Protein AF-0000000078827485 (afdb_homodimer)

Radius of gyration: 20.87 Å; Cα contacts (8 Å, |Δi|>4): 491; chains: 2; bounding box: 47×57×42 Å

pLDDT: mean 83.16, std 13.44, range [32.19, 98.19]

Secondary structure (DSSP, 8-state):
---TT-GGG--HHHHHHHHT--HHHHHHH-SSHHHHHHHHHHHHHHHHHHHHHHHHHHSSSHHHHHHHHHHHHHHHHHT-HHHHIIIIIHHHHH----HHHHHHHHHHHHHHHHHHHHHHHHHHHTT-BPTT--HHHHHHHHHHHHHHHHHHHHHHGGG-S--SS-HHHHHHHHHHHHHHHHB-/---TT-GGG--HHHHHHHHT--HHHHHHH-SSHHHHHHHHHHHHHHHHHHHHHHHHHHSSSHHHHHHHHHHHHHHHHHT-HHHHIIIIIHHHHH----HHHHHHHHHHHHHHHHHHHHHHHHHHHTT-BPTT--HHHHHHHHHHHHHHHHHHHHHHGGG-S--SS-HHHHHHHHHHHHHHHHB-

Sequence (368 aa):
MLVRGGVLGLTLEAVAAEADLSKPSLFYYFRSKEDLVGALAVEGLEREVKVLEAAVTAAASGVEALAALVRARVDLYAEDLDGFRVVYLWPQLTGRQSEAHQSRVLALSGQLNDVLEARLQADARAGRLAPGLQPRRLANLAWTVAHGVLSLGAGLEHSGVGTRFTLSQLRDEACAVLLRSSGRMLVRGGVLGLTLEAVAAEADLSKPSLFYYFRSKEDLVGALAVEGLEREVKVLEAAVTAAASGVEALAALVRARVDLYAEDLDGFRVVYLWPQLTGRQSEAHQSRVLALSGQLNDVLEARLQADARAGRLAPGLQPRRLANLAWTVAHGVLSLGAGLEHSGVGTRFTLSQLRDEACAVLLRSSGR

Solvent-accessible surface area (backbone atoms only — not comparable to full-atom values): 19122 Å² total; per-residue (Å²): 128,81,44,74,42,28,73,67,40,62,38,65,61,58,50,17,63,72,66,73,39,53,57,66,56,47,49,70,75,25,90,41,67,64,50,44,48,50,52,51,20,51,53,50,48,53,51,49,49,52,54,32,48,52,38,36,69,69,35,92,44,23,60,50,16,42,36,31,35,29,50,47,52,41,58,69,31,70,87,32,54,65,59,48,38,47,52,55,46,44,36,54,40,52,53,67,52,53,68,66,55,52,50,48,51,51,50,54,51,47,53,51,46,49,53,48,20,52,35,26,45,52,28,48,77,71,62,45,39,29,88,91,65,49,39,62,59,52,42,51,47,33,54,25,38,32,46,7,44,50,52,52,44,54,55,41,63,76,58,73,54,75,60,99,58,52,65,68,56,50,48,52,50,51,32,51,42,52,45,60,39,38,40,100,125,78,42,77,44,30,75,67,40,62,39,64,61,59,50,16,62,72,67,73,41,52,59,67,56,48,49,70,74,26,88,39,63,66,51,43,48,49,53,52,20,50,52,51,48,52,52,48,48,53,55,32,48,52,35,36,69,69,35,92,42,23,61,50,16,41,36,31,34,30,49,46,52,41,58,68,31,69,87,32,55,59,59,48,37,48,53,57,45,44,36,54,40,51,51,67,54,52,67,67,55,52,52,48,51,50,50,53,52,49,53,51,47,49,54,48,21,52,36,26,44,52,28,46,77,70,62,45,39,30,87,92,65,51,40,62,59,52,41,52,44,33,54,26,38,31,47,7,45,50,52,52,45,54,54,41,64,77,60,73,54,77,60,100,59,52,64,68,55,50,47,52,50,51,32,51,43,51,45,60,38,39,40,101

Organism: Myxococcus xanthus (strain DK1622) (NCBI:txid246197)

Structure (mmCIF, N/CA/C/O backbone):
data_AF-0000000078827485-model_v1
#
loop_
_entity.id
_entity.type
_entity.pdbx_description
1 polymer 'Transcriptional regulator, TetR family'
#
loop_
_atom_site.group_PDB
_atom_site.id
_atom_site.type_symbol
_atom_site.label_atom_id
_atom_site.label_alt_id
_atom_site.label_comp_id
_atom_site.label_asym_id
_atom_site.label_entity_id
_atom_site.label_seq_id
_atom_site.pdbx_PDB_ins_code
_atom_site.Cartn_x
_atom_site.Cartn_y
_atom_site.Cartn_z
_atom_site.occupancy
_atom_site.B_iso_or_equiv
_atom_site.auth_seq_id
_atom_site.auth_comp_id
_atom_site.auth_asym_id
_atom_site.auth_atom_id
_atom_site.pdbx_PDB_model_num
ATOM 1 N N . MET A 1 1 ? 11.852 7.438 17.812 1 32.19 1 MET A N 1
ATOM 2 C CA . MET A 1 1 ? 10.922 8.195 18.656 1 32.19 1 MET A CA 1
ATOM 3 C C . MET A 1 1 ? 9.711 8.648 17.844 1 32.19 1 MET A C 1
ATOM 5 O O . MET A 1 1 ? 9.859 9.352 16.844 1 32.19 1 MET A O 1
ATOM 9 N N . LEU A 1 2 ? 8.742 7.781 17.797 1 42.75 2 LEU A N 1
ATOM 10 C CA . LEU A 1 2 ? 7.453 8.102 17.203 1 42.75 2 LEU A CA 1
ATOM 11 C C . LEU A 1 2 ? 6.965 9.477 17.641 1 42.75 2 LEU A C 1
ATOM 13 O O . LEU A 1 2 ? 6.883 9.742 18.844 1 42.75 2 LEU A O 1
ATOM 17 N N . VAL A 1 3 ? 7.422 10.586 17.062 1 41.66 3 VAL A N 1
ATOM 18 C CA . VAL A 1 3 ? 6.988 11.898 17.547 1 41.66 3 VAL A CA 1
ATOM 19 C C . VAL A 1 3 ? 5.504 11.852 17.891 1 41.66 3 VAL A C 1
ATOM 21 O O . VAL A 1 3 ? 4.703 11.289 17.141 1 41.66 3 VAL A O 1
ATOM 24 N N . ARG A 1 4 ? 5.246 11.828 19.109 1 46.84 4 ARG A N 1
ATOM 25 C CA . ARG A 1 4 ? 3.918 12.234 19.562 1 46.84 4 ARG A CA 1
ATOM 26 C C . ARG A 1 4 ? 3.316 13.258 18.609 1 46.84 4 ARG A C 1
ATOM 28 O O . ARG A 1 4 ? 3.945 14.273 18.297 1 46.84 4 ARG A O 1
ATOM 35 N N . GLY A 1 5 ? 2.355 12.797 17.859 1 54.91 5 GLY A N 1
ATOM 36 C CA . GLY A 1 5 ? 1.682 13.695 16.922 1 54.91 5 GLY A CA 1
ATOM 37 C C . GLY A 1 5 ? 1.907 13.328 15.469 1 54.91 5 GLY A C 1
ATOM 38 O O . GLY A 1 5 ? 1.528 14.086 14.57 1 54.91 5 GLY A O 1
ATOM 39 N N . GLY A 1 6 ? 2.637 12.211 15.289 1 59.62 6 GLY A N 1
ATOM 40 C CA . GLY A 1 6 ? 2.861 11.836 13.898 1 59.62 6 GLY A CA 1
ATOM 41 C C . GLY A 1 6 ? 3.926 12.68 13.219 1 59.62 6 GLY A C 1
ATOM 42 O O . GLY A 1 6 ? 4.746 13.312 13.891 1 59.62 6 GLY A O 1
ATOM 43 N N . VAL A 1 7 ? 4.141 12.594 11.891 1 62.88 7 VAL A N 1
ATOM 44 C CA . VAL A 1 7 ? 5.082 13.375 11.094 1 62.88 7 VAL A CA 1
ATOM 45 C C . VAL A 1 7 ? 4.789 14.867 11.266 1 62.88 7 VAL A C 1
ATOM 47 O O . VAL A 1 7 ? 5.707 15.688 11.242 1 62.88 7 VAL A O 1
ATOM 50 N N . LEU A 1 8 ? 3.539 15.047 11.555 1 62.56 8 LEU A N 1
ATOM 51 C CA . LEU A 1 8 ? 3.139 16.438 11.703 1 62.56 8 LEU A CA 1
ATOM 52 C C . LEU A 1 8 ? 3.637 17.016 13.031 1 62.56 8 LEU A C 1
ATOM 54 O O . LEU A 1 8 ? 3.75 18.234 13.188 1 62.56 8 LEU A O 1
ATOM 58 N N . GLY A 1 9 ? 3.951 16.125 13.852 1 64.62 9 GLY A N 1
ATOM 59 C CA . GLY A 1 9 ? 4.477 16.578 15.125 1 64.62 9 GLY A CA 1
ATOM 60 C C . GLY A 1 9 ? 5.973 16.828 15.102 1 64.62 9 GLY A C 1
ATOM 61 O O . GLY A 1 9 ? 6.551 17.266 16.094 1 64.62 9 GLY A O 1
ATOM 62 N N . LEU A 1 10 ? 6.473 16.578 13.938 1 66.5 10 LEU A N 1
ATOM 63 C CA . LEU A 1 10 ? 7.91 16.797 13.812 1 66.5 10 LEU A CA 1
ATOM 64 C C . LEU A 1 10 ? 8.242 18.281 13.844 1 66.5 10 LEU A C 1
ATOM 66 O O . LEU A 1 10 ? 7.648 19.062 13.102 1 66.5 10 LEU A O 1
ATOM 70 N N . THR A 1 11 ? 8.859 18.703 14.914 1 65.25 11 THR A N 1
ATOM 71 C CA . THR A 1 11 ? 9.312 20.078 15.023 1 65.25 11 THR A CA 1
ATOM 72 C C . THR A 1 11 ? 10.828 20.172 14.891 1 65.25 11 THR A C 1
ATOM 74 O O . THR A 1 11 ? 11.539 19.172 15.102 1 65.25 11 THR A O 1
ATOM 77 N N . LEU A 1 12 ? 11.227 21.25 14.312 1 66.19 12 LEU A N 1
ATOM 78 C CA . LEU A 1 12 ? 12.664 21.516 14.234 1 66.19 12 LEU A CA 1
ATOM 79 C C . LEU A 1 12 ? 13.32 21.344 15.594 1 66.19 12 LEU A C 1
ATOM 81 O O . LEU A 1 12 ? 14.445 20.828 15.688 1 66.19 12 LEU A O 1
ATOM 85 N N . GLU A 1 13 ? 12.594 21.719 16.516 1 69.94 13 GLU A N 1
ATOM 86 C CA . GLU A 1 13 ? 13.133 21.609 17.875 1 69.94 13 GLU A CA 1
ATOM 87 C C . GLU A 1 13 ? 13.344 20.156 18.266 1 69.94 13 GLU A C 1
ATOM 89 O O . GLU A 1 13 ? 14.367 19.812 18.859 1 69.94 13 GLU A O 1
ATOM 94 N N . ALA A 1 14 ? 12.367 19.406 17.922 1 70.06 14 ALA A N 1
ATOM 95 C CA . ALA A 1 14 ? 12.461 17.984 18.266 1 70.06 14 ALA A CA 1
ATOM 96 C C . ALA A 1 14 ? 13.594 17.312 17.516 1 70.06 14 ALA A C 1
ATOM 98 O O . ALA A 1 14 ? 14.297 16.453 18.062 1 70.06 14 ALA A O 1
ATOM 99 N N . VAL A 1 15 ? 13.75 17.703 16.281 1 71.31 15 VAL A N 1
ATOM 100 C CA . VAL A 1 15 ? 14.812 17.141 15.445 1 71.31 15 VAL A CA 1
ATOM 101 C C . VAL A 1 15 ? 16.172 17.594 15.961 1 71.31 15 VAL A C 1
ATOM 103 O O . VAL A 1 15 ? 17.125 16.797 16.016 1 71.31 15 VAL A O 1
ATOM 106 N N . ALA A 1 16 ? 16.219 18.844 16.281 1 71.19 16 ALA A N 1
ATOM 107 C CA . ALA A 1 16 ? 17.469 19.375 16.828 1 71.19 16 ALA A CA 1
ATOM 108 C C . ALA A 1 16 ? 17.891 18.625 18.078 1 71.19 16 ALA A C 1
ATOM 110 O O . ALA A 1 16 ? 19.062 18.297 18.25 1 71.19 16 ALA A O 1
ATOM 111 N N . ALA A 1 17 ? 16.953 18.344 18.875 1 70.94 17 ALA A N 1
ATOM 112 C CA . ALA A 1 17 ? 17.234 17.656 20.125 1 70.94 17 ALA A CA 1
ATOM 113 C C . ALA A 1 17 ? 17.75 16.25 19.875 1 70.94 17 ALA A C 1
ATOM 115 O O . ALA A 1 17 ? 18.688 15.797 20.562 1 70.94 17 ALA A O 1
ATOM 116 N N . GLU A 1 18 ? 17.203 15.648 18.859 1 68.25 18 GLU A N 1
ATOM 117 C CA . GLU A 1 18 ? 17.578 14.273 18.562 1 68.25 18 GLU A CA 1
ATOM 118 C C . GLU A 1 18 ? 18.938 14.211 17.859 1 68.25 18 GLU A C 1
ATOM 120 O O . GLU A 1 18 ? 19.688 13.25 18.047 1 68.25 18 GLU A O 1
ATOM 125 N N . ALA A 1 19 ? 19.188 15.148 17.078 1 68.38 19 ALA A N 1
ATOM 126 C CA . ALA A 1 19 ? 20.422 15.156 16.297 1 68.38 19 ALA A CA 1
ATOM 127 C C . ALA A 1 19 ? 21.547 15.828 17.062 1 68.38 19 ALA A C 1
ATOM 129 O O . ALA A 1 19 ? 22.672 15.938 16.562 1 68.38 19 ALA A O 1
ATOM 130 N N . ASP A 1 20 ? 21.312 16.141 18.219 1 73.44 20 ASP A N 1
ATOM 131 C CA . ASP A 1 20 ? 22.281 16.844 19.047 1 73.44 20 ASP A CA 1
ATOM 132 C C . ASP A 1 20 ? 22.797 18.094 18.344 1 73.44 20 ASP A C 1
ATOM 134 O O . ASP A 1 20 ? 24 18.328 18.297 1 73.44 20 ASP A O 1
ATOM 138 N N . LEU A 1 21 ? 22.016 18.656 17.656 1 71.81 21 LEU A N 1
ATOM 139 C CA . LEU A 1 21 ? 22.297 19.938 17.047 1 71.81 21 LEU A CA 1
ATOM 140 C C . LEU A 1 21 ? 21.594 21.078 17.781 1 71.81 21 LEU A C 1
ATOM 142 O O . LEU A 1 21 ? 20.531 20.859 18.375 1 71.81 21 LEU A O 1
ATOM 146 N N . SER A 1 22 ? 22.297 22.188 17.781 1 70.69 22 SER A N 1
ATOM 147 C CA . SER A 1 22 ? 21.625 23.359 18.328 1 70.69 22 SER A CA 1
ATOM 148 C C . SER A 1 22 ? 20.516 23.844 17.406 1 70.69 22 SER A C 1
ATOM 150 O O . SER A 1 22 ? 20.547 23.609 16.203 1 70.69 22 SER A O 1
ATOM 152 N N . LYS A 1 23 ? 19.438 24.359 18.047 1 73.62 23 LYS A N 1
ATOM 153 C CA . LYS A 1 23 ? 18.328 24.922 17.281 1 73.62 23 LYS A CA 1
ATOM 154 C C . LYS A 1 23 ? 18.844 25.922 16.234 1 73.62 23 LYS A C 1
ATOM 156 O O . LYS A 1 23 ? 18.406 25.875 15.086 1 73.62 23 LYS A O 1
ATOM 161 N N . PRO A 1 24 ? 19.781 26.766 16.672 1 72.56 24 PRO A N 1
ATOM 162 C CA . PRO A 1 24 ? 20.312 27.703 15.68 1 72.56 24 PRO A CA 1
ATOM 163 C C . PRO A 1 24 ? 21.016 27.016 14.516 1 72.56 24 PRO A C 1
ATOM 165 O O . PRO A 1 24 ? 20.906 27.469 13.367 1 72.56 24 PRO A O 1
ATOM 168 N N . SER A 1 25 ? 21.656 26.031 14.773 1 74.31 25 SER A N 1
ATOM 169 C CA . SER A 1 25 ? 22.328 25.281 13.719 1 74.31 25 SER A CA 1
ATOM 170 C C . SER A 1 25 ? 21.328 24.688 12.734 1 74.31 25 SER A C 1
ATOM 172 O O . SER A 1 25 ? 21.562 24.703 11.523 1 74.31 25 SER A O 1
ATOM 174 N N . LEU A 1 26 ? 20.266 24.219 13.203 1 74.56 26 LEU A N 1
ATOM 175 C CA . LEU A 1 26 ? 19.234 23.625 12.352 1 74.56 26 LEU A CA 1
ATOM 176 C C . LEU A 1 26 ? 18.578 24.688 11.477 1 74.56 26 LEU A C 1
ATOM 178 O O . LEU A 1 26 ? 18.297 24.438 10.305 1 74.56 26 LEU A O 1
ATOM 182 N N . PHE A 1 27 ? 18.516 25.859 12.18 1 74.56 27 PHE A N 1
ATOM 183 C CA . PHE A 1 27 ? 17.891 26.938 11.445 1 74.56 27 PHE A CA 1
ATOM 184 C C . PHE A 1 27 ? 18.828 27.5 10.391 1 74.56 27 PHE A C 1
ATOM 186 O O . PHE A 1 27 ? 18.375 28.094 9.406 1 74.56 27 PHE A O 1
ATOM 193 N N . TYR A 1 28 ? 20.031 27.297 10.734 1 75.69 28 TYR A N 1
ATOM 194 C CA . TYR A 1 28 ? 21.016 27.719 9.75 1 75.69 28 TYR A CA 1
ATOM 195 C C . TYR A 1 28 ? 20.969 26.828 8.516 1 75.69 28 TYR A C 1
ATOM 197 O O . TYR A 1 28 ? 21.062 27.312 7.383 1 75.69 28 TYR A O 1
ATOM 205 N N . TYR A 1 29 ? 20.641 25.609 8.695 1 77.62 29 TYR A N 1
ATOM 206 C CA . TYR A 1 29 ? 20.688 24.625 7.613 1 77.62 29 TYR A CA 1
ATOM 207 C C . TYR A 1 29 ? 19.312 24.484 6.953 1 77.62 29 TYR A C 1
ATOM 209 O O . TYR A 1 29 ? 19.234 24.234 5.75 1 77.62 29 TYR A O 1
ATOM 217 N N . PHE A 1 30 ? 18.312 24.672 7.777 1 81.81 30 PHE A N 1
ATOM 218 C CA . PHE A 1 30 ? 16.969 24.469 7.246 1 81.81 30 PHE A CA 1
ATOM 219 C C . PHE A 1 30 ? 16.094 25.688 7.508 1 81.81 30 PHE A C 1
ATOM 221 O O . PHE A 1 30 ? 15.984 26.156 8.648 1 81.81 30 PHE A O 1
ATOM 228 N N . ARG A 1 31 ? 15.578 26.25 6.469 1 77.88 31 ARG A N 1
ATOM 229 C CA . ARG A 1 31 ? 14.805 27.484 6.523 1 77.88 31 ARG A CA 1
ATOM 230 C C . ARG A 1 31 ? 13.406 27.219 7.07 1 77.88 31 ARG A C 1
ATOM 232 O O . ARG A 1 31 ? 12.758 28.141 7.59 1 77.88 31 ARG A O 1
ATOM 239 N N . SER A 1 32 ? 13 25.969 6.91 1 77.75 32 SER A N 1
ATOM 240 C CA . SER A 1 32 ? 11.648 25.625 7.328 1 77.75 32 SER A CA 1
ATOM 241 C C . SER A 1 32 ? 11.539 24.141 7.66 1 77.75 32 SER A C 1
ATOM 243 O O . SER A 1 32 ? 12.438 23.359 7.336 1 77.75 32 SER A O 1
ATOM 245 N N . LYS A 1 33 ? 10.523 23.828 8.352 1 77.19 33 LYS A N 1
ATOM 246 C CA . LYS A 1 33 ? 10.211 22.422 8.625 1 77.19 33 LYS A CA 1
ATOM 247 C C . LYS A 1 33 ? 10.078 21.641 7.324 1 77.19 33 LYS A C 1
ATOM 249 O O . LYS A 1 33 ? 10.508 20.484 7.254 1 77.19 33 LYS A O 1
ATOM 254 N N . GLU A 1 34 ? 9.578 22.234 6.383 1 76.44 34 GLU A N 1
ATOM 255 C CA . GLU A 1 34 ? 9.398 21.594 5.082 1 76.44 34 GLU A CA 1
ATOM 256 C C . GLU A 1 34 ? 10.75 21.281 4.438 1 76.44 34 GLU A C 1
ATOM 258 O O . GLU A 1 34 ? 10.914 20.219 3.838 1 76.44 34 GLU A O 1
ATOM 263 N N . ASP A 1 35 ? 11.609 22.172 4.621 1 78.69 35 ASP A N 1
ATOM 264 C CA . ASP A 1 35 ? 12.953 21.953 4.086 1 78.69 35 ASP A CA 1
ATOM 265 C C . ASP A 1 35 ? 13.648 20.797 4.789 1 78.69 35 ASP A C 1
ATOM 267 O O . ASP A 1 35 ? 14.305 19.969 4.145 1 78.69 35 ASP A O 1
ATOM 271 N N . LEU A 1 36 ? 13.516 20.797 6.039 1 80.94 36 LEU A N 1
ATOM 272 C CA . LEU A 1 36 ? 14.125 19.719 6.832 1 80.94 36 LEU A CA 1
ATOM 273 C C . LEU A 1 36 ? 13.516 18.375 6.469 1 80.94 36 LEU A C 1
ATOM 275 O O . LEU A 1 36 ? 14.25 17.406 6.215 1 80.94 36 LEU A O 1
ATOM 279 N N . VAL A 1 37 ? 12.258 18.281 6.406 1 80.44 37 VAL A N 1
ATOM 280 C CA . VAL A 1 37 ? 11.555 17.031 6.105 1 80.44 37 VAL A CA 1
ATOM 281 C C . VAL A 1 37 ? 11.906 16.578 4.691 1 80.44 37 VAL A C 1
ATOM 283 O O . VAL A 1 37 ? 12.125 15.391 4.449 1 80.44 37 VAL A O 1
ATOM 286 N N . GLY A 1 38 ? 11.914 17.516 3.828 1 81 38 GLY A N 1
ATOM 287 C CA . GLY A 1 38 ? 12.312 17.203 2.467 1 81 38 GLY A CA 1
ATOM 288 C C . GLY A 1 38 ? 13.703 16.594 2.377 1 81 38 GLY A C 1
ATOM 289 O O . GLY A 1 38 ? 13.922 15.633 1.643 1 81 38 GLY A O 1
ATOM 290 N N . ALA A 1 39 ? 14.594 17.188 3.105 1 82.38 39 ALA A N 1
ATOM 291 C CA . ALA A 1 39 ? 15.969 16.703 3.113 1 82.38 39 ALA A CA 1
ATOM 292 C C . ALA A 1 39 ? 16.031 15.289 3.697 1 82.38 39 ALA A C 1
ATOM 294 O O . ALA A 1 39 ? 16.766 14.43 3.188 1 82.38 39 ALA A O 1
ATOM 295 N N . LEU A 1 40 ? 15.328 15.047 4.727 1 84.56 40 LEU A N 1
ATOM 296 C CA . LEU A 1 40 ? 15.266 13.727 5.344 1 84.56 40 LEU A CA 1
ATOM 297 C C . LEU A 1 40 ? 14.656 12.711 4.391 1 84.56 40 LEU A C 1
ATOM 299 O O . LEU A 1 40 ? 15.102 11.562 4.336 1 84.56 40 LEU A O 1
ATOM 303 N N . ALA A 1 41 ? 13.68 13.141 3.672 1 85.62 41 ALA A N 1
ATOM 304 C CA . ALA A 1 41 ? 13.016 12.266 2.707 1 85.62 41 ALA A CA 1
ATOM 305 C C . ALA A 1 41 ? 13.977 11.852 1.596 1 85.62 41 ALA A C 1
ATOM 307 O O . ALA A 1 41 ? 14.016 10.68 1.204 1 85.62 41 ALA A O 1
ATOM 308 N N . VAL A 1 42 ? 14.734 12.758 1.117 1 85.12 42 VAL A N 1
ATOM 309 C CA . VAL A 1 42 ? 15.68 12.477 0.042 1 85.12 42 VAL A CA 1
ATOM 310 C C . VAL A 1 42 ? 16.75 11.508 0.539 1 85.12 42 VAL A C 1
ATOM 312 O O . VAL A 1 42 ? 17.109 10.547 -0.151 1 85.12 42 VAL A O 1
ATOM 315 N N . GLU A 1 43 ? 17.219 11.789 1.701 1 88.38 43 GLU A N 1
ATOM 316 C CA . GLU A 1 43 ? 18.219 10.898 2.289 1 88.38 43 GLU A CA 1
ATOM 317 C C . GLU A 1 43 ? 17.656 9.492 2.477 1 88.38 43 GLU A C 1
ATOM 319 O O . GLU A 1 43 ? 18.344 8.5 2.203 1 88.38 43 GLU A O 1
ATOM 324 N N . GLY A 1 44 ? 16.484 9.414 2.984 1 90.75 44 GLY A N 1
ATOM 325 C CA . GLY A 1 44 ? 15.82 8.125 3.156 1 90.75 44 GLY A CA 1
ATOM 326 C C . GLY A 1 44 ? 15.625 7.379 1.853 1 90.75 44 GLY A C 1
ATOM 327 O O . GLY A 1 44 ? 15.828 6.164 1.792 1 90.75 44 GLY A O 1
ATOM 328 N N . LEU A 1 45 ? 15.258 8.078 0.849 1 89.5 45 LEU A N 1
ATOM 329 C CA . LEU A 1 45 ? 15.055 7.477 -0.465 1 89.5 45 LEU A CA 1
ATOM 330 C C . LEU A 1 45 ? 16.375 6.945 -1.027 1 89.5 45 LEU A C 1
ATOM 332 O O . LEU A 1 45 ? 16.406 5.855 -1.603 1 89.5 45 LEU A O 1
ATOM 336 N N . GLU A 1 46 ? 17.391 7.727 -0.889 1 92.62 46 GLU A N 1
ATOM 337 C CA . GLU A 1 46 ? 18.688 7.301 -1.375 1 92.62 46 GLU A CA 1
ATOM 338 C C . GLU A 1 46 ? 19.156 6.039 -0.658 1 92.62 46 GLU A C 1
ATOM 340 O O . GLU A 1 46 ? 19.719 5.133 -1.283 1 92.62 46 GLU A O 1
ATOM 345 N N . ARG A 1 47 ? 18.969 6.016 0.616 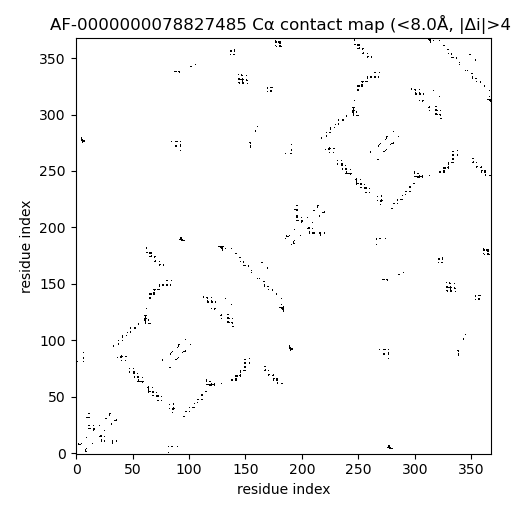1 94.06 47 ARG A N 1
ATOM 346 C CA . ARG A 1 47 ? 19.281 4.812 1.384 1 94.06 47 ARG A CA 1
ATOM 347 C C . ARG A 1 47 ? 18.453 3.627 0.904 1 94.06 47 ARG A C 1
ATOM 349 O O . ARG A 1 47 ? 18.984 2.523 0.738 1 94.06 47 ARG A O 1
ATOM 356 N N . GLU A 1 48 ? 17.156 3.84 0.688 1 95.62 48 GLU A N 1
ATOM 357 C CA . GLU A 1 48 ? 16.281 2.781 0.199 1 95.62 48 GLU A CA 1
ATOM 358 C C . GLU A 1 48 ? 16.766 2.229 -1.135 1 95.62 48 GLU A C 1
ATOM 360 O O . GLU A 1 48 ? 16.875 1.012 -1.308 1 95.62 48 GLU A O 1
ATOM 365 N N . VAL A 1 49 ? 17.109 3.111 -2.047 1 94.62 49 VAL A N 1
ATOM 366 C CA . VAL A 1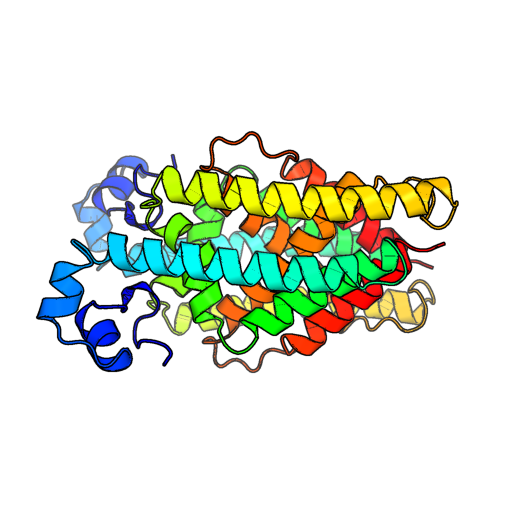 49 ? 17.531 2.695 -3.381 1 94.62 49 VAL A CA 1
ATOM 367 C C . VAL A 1 49 ? 18.812 1.873 -3.291 1 94.62 49 VAL A C 1
ATOM 369 O O . VAL A 1 49 ? 18.938 0.837 -3.947 1 94.62 49 VAL A O 1
ATOM 372 N N . LYS A 1 50 ? 19.703 2.326 -2.451 1 95.88 50 LYS A N 1
ATOM 373 C CA . LYS A 1 50 ? 20.969 1.613 -2.291 1 95.88 50 LYS A CA 1
ATOM 374 C C . LYS A 1 50 ? 20.734 0.209 -1.738 1 95.88 50 LYS A C 1
ATOM 376 O O . LYS A 1 50 ? 21.297 -0.764 -2.256 1 95.88 50 LYS A O 1
ATOM 381 N N . VAL A 1 51 ? 19.953 0.084 -0.745 1 97.19 51 VAL A N 1
ATOM 382 C CA . VAL A 1 51 ? 19.656 -1.192 -0.1 1 97.19 51 VAL A CA 1
ATOM 383 C C . VAL A 1 51 ? 18.953 -2.119 -1.087 1 97.19 51 VAL A C 1
ATOM 385 O O . VAL A 1 51 ? 19.297 -3.299 -1.196 1 97.19 51 VAL A O 1
ATOM 388 N N . LEU A 1 52 ? 18 -1.583 -1.826 1 97.56 52 LEU A N 1
ATOM 389 C CA . LEU A 1 52 ? 17.203 -2.395 -2.746 1 97.56 52 LEU A CA 1
ATOM 390 C C . LEU A 1 52 ? 18.047 -2.811 -3.955 1 97.56 52 LEU A C 1
ATOM 392 O O . LEU A 1 52 ? 17.906 -3.936 -4.445 1 97.56 52 LEU A O 1
ATOM 396 N N . GLU A 1 53 ? 18.859 -1.896 -4.43 1 96.56 53 GLU A N 1
ATOM 397 C CA . GLU A 1 53 ? 19.734 -2.244 -5.547 1 96.56 53 GLU A CA 1
ATOM 398 C C . GLU A 1 53 ? 20.656 -3.406 -5.188 1 96.56 53 GLU A C 1
ATOM 400 O O . GLU A 1 53 ? 20.828 -4.332 -5.98 1 96.56 53 GLU A O 1
ATOM 405 N N . ALA A 1 54 ? 21.203 -3.344 -4.043 1 97.62 54 ALA A N 1
ATOM 406 C CA . ALA A 1 54 ? 22.078 -4.418 -3.58 1 97.62 54 ALA A CA 1
ATOM 407 C C . ALA A 1 54 ? 21.328 -5.742 -3.496 1 97.62 54 ALA A C 1
ATOM 409 O O . ALA A 1 54 ? 21.828 -6.777 -3.934 1 97.62 54 ALA A O 1
ATOM 410 N N . ALA A 1 55 ? 20.125 -5.746 -2.998 1 98.06 55 ALA A N 1
ATOM 411 C CA . ALA A 1 55 ? 19.328 -6.953 -2.834 1 98.06 55 ALA A CA 1
ATOM 412 C C . ALA A 1 55 ? 18.938 -7.547 -4.188 1 98.06 55 ALA A C 1
ATOM 414 O O . ALA A 1 55 ? 19.047 -8.758 -4.391 1 98.06 55 ALA A O 1
ATOM 415 N N . VAL A 1 56 ? 18.5 -6.672 -5.094 1 97.44 56 VAL A N 1
ATOM 416 C CA . VAL A 1 56 ? 18.062 -7.098 -6.418 1 97.44 56 VAL A CA 1
ATOM 417 C C . VAL A 1 56 ? 19.234 -7.672 -7.199 1 97.44 56 VAL A C 1
ATOM 419 O O . VAL A 1 56 ? 19.109 -8.719 -7.844 1 97.44 56 VAL A O 1
ATOM 422 N N . THR A 1 57 ? 20.406 -7.023 -7.082 1 96.25 57 THR A N 1
ATOM 423 C CA . THR A 1 57 ? 21.594 -7.43 -7.832 1 96.25 57 THR A CA 1
ATOM 424 C C . THR A 1 57 ? 22.156 -8.742 -7.285 1 96.25 57 THR A C 1
ATOM 426 O O . THR A 1 57 ? 22.672 -9.562 -8.047 1 96.25 57 THR A O 1
ATOM 429 N N . ALA A 1 58 ? 22 -9.008 -6.039 1 97.56 58 ALA A N 1
ATOM 430 C CA . ALA A 1 58 ? 22.578 -10.18 -5.387 1 97.56 58 ALA A CA 1
ATOM 431 C C . ALA A 1 58 ? 21.719 -11.414 -5.602 1 97.56 58 ALA A C 1
ATOM 433 O O . ALA A 1 58 ? 22.156 -12.539 -5.359 1 97.56 58 ALA A O 1
ATOM 434 N N . ALA A 1 59 ? 20.484 -11.25 -6.031 1 97.44 59 ALA A N 1
ATOM 435 C CA . ALA A 1 59 ? 19.547 -12.367 -6.191 1 97.44 59 ALA A CA 1
ATOM 436 C C . ALA A 1 59 ? 19.984 -13.297 -7.312 1 97.44 59 ALA A C 1
ATOM 438 O O . ALA A 1 59 ? 20.625 -12.859 -8.273 1 97.44 59 ALA A O 1
ATOM 439 N N .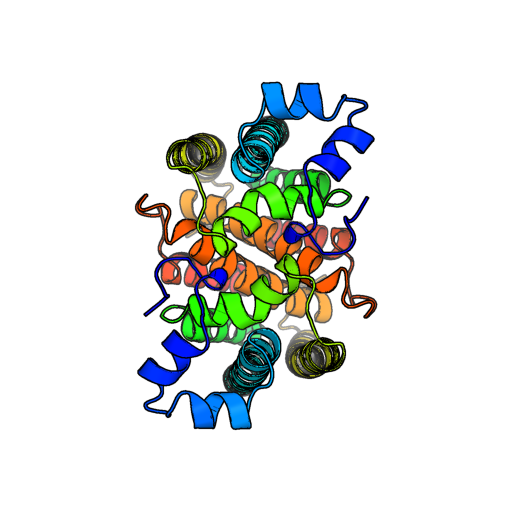 ALA A 1 60 ? 19.609 -14.555 -7.219 1 96.38 60 ALA A N 1
ATOM 440 C CA . ALA A 1 60 ? 20.078 -15.594 -8.141 1 96.38 60 ALA A CA 1
ATOM 441 C C . ALA A 1 60 ? 19.359 -15.492 -9.484 1 96.38 60 ALA A C 1
ATOM 443 O O . ALA A 1 60 ? 19.875 -15.953 -10.5 1 96.38 60 ALA A O 1
ATOM 444 N N . SER A 1 61 ? 18.188 -15.008 -9.609 1 96.62 61 SER A N 1
ATOM 445 C CA . SER A 1 61 ? 17.375 -14.883 -10.812 1 96.62 61 SER A CA 1
ATOM 446 C C . SER A 1 61 ? 16.438 -13.68 -10.727 1 96.62 61 SER A C 1
ATOM 448 O O . SER A 1 61 ? 16.344 -13.031 -9.68 1 96.62 61 SER A O 1
ATOM 450 N N . GLY A 1 62 ? 15.781 -13.344 -11.805 1 96.75 62 GLY A N 1
ATOM 451 C CA . GLY A 1 62 ? 14.789 -12.289 -11.812 1 96.75 62 GLY A CA 1
ATOM 452 C C . GLY A 1 62 ? 13.625 -12.547 -10.875 1 96.75 62 GLY A C 1
ATOM 453 O O . GLY A 1 62 ? 13.203 -11.648 -10.141 1 96.75 62 GLY A O 1
ATOM 454 N N . VAL A 1 63 ? 13.234 -13.781 -10.906 1 95.62 63 VAL A N 1
ATOM 455 C CA . VAL A 1 63 ? 12.117 -14.172 -10.047 1 95.62 63 VAL A CA 1
ATOM 456 C C . VAL A 1 63 ? 12.516 -14.039 -8.578 1 95.62 63 VAL A C 1
ATOM 458 O O . VAL A 1 63 ? 11.758 -13.508 -7.77 1 95.62 63 VAL A O 1
ATOM 461 N N . GLU A 1 64 ? 13.703 -14.453 -8.234 1 96.88 64 GLU A N 1
ATOM 462 C CA . GLU A 1 64 ? 14.188 -14.305 -6.863 1 96.88 64 GLU A CA 1
ATOM 463 C C . GLU A 1 64 ? 14.398 -12.836 -6.5 1 96.88 64 GLU A C 1
ATOM 465 O O . GLU A 1 64 ? 14.266 -12.453 -5.336 1 96.88 64 GLU A O 1
ATOM 470 N N . ALA A 1 65 ? 14.719 -12.023 -7.508 1 97.75 65 ALA A N 1
ATOM 471 C CA . ALA A 1 65 ? 14.922 -10.594 -7.289 1 97.75 65 ALA A CA 1
ATOM 472 C C . ALA A 1 65 ? 13.609 -9.914 -6.891 1 97.75 65 ALA A C 1
ATOM 474 O O . ALA A 1 65 ? 13.617 -8.93 -6.141 1 97.75 65 ALA A O 1
ATOM 475 N N . LEU A 1 66 ? 12.461 -10.422 -7.379 1 96.31 66 LEU A N 1
ATOM 476 C CA . LEU A 1 66 ? 11.164 -9.898 -6.965 1 96.31 66 LEU A CA 1
ATOM 477 C C . LEU A 1 66 ? 10.992 -10 -5.449 1 96.31 66 LEU A C 1
ATOM 479 O O . LEU A 1 66 ? 10.68 -9 -4.789 1 96.31 66 LEU A O 1
ATOM 483 N N . ALA A 1 67 ? 11.234 -11.195 -5.008 1 96.69 67 ALA A N 1
ATOM 484 C CA . ALA A 1 67 ? 11.086 -11.453 -3.576 1 96.69 67 ALA A CA 1
ATOM 485 C C . ALA A 1 67 ? 12.133 -10.688 -2.771 1 96.69 67 ALA A C 1
ATOM 487 O O . ALA A 1 67 ? 11.836 -10.18 -1.688 1 96.69 67 ALA A O 1
ATOM 488 N N . ALA A 1 68 ? 13.344 -10.594 -3.287 1 98 68 ALA A N 1
ATOM 489 C CA . ALA A 1 68 ? 14.422 -9.875 -2.607 1 98 68 ALA A CA 1
ATOM 490 C C . ALA A 1 68 ? 14.07 -8.398 -2.426 1 98 68 ALA A C 1
ATOM 492 O O . ALA A 1 68 ? 14.352 -7.816 -1.38 1 98 68 ALA A O 1
ATOM 493 N N . LEU A 1 69 ? 13.5 -7.812 -3.441 1 98.06 69 LEU A N 1
ATOM 494 C CA . LEU A 1 69 ? 13.078 -6.418 -3.361 1 98.06 69 LEU A CA 1
ATOM 495 C C . LEU A 1 69 ? 12.047 -6.227 -2.252 1 98.06 69 LEU A C 1
ATOM 497 O O . LEU A 1 69 ? 12.18 -5.316 -1.428 1 98.06 69 LEU A O 1
ATOM 501 N N . VAL A 1 70 ? 11.016 -7.074 -2.229 1 97.88 70 VAL A N 1
ATOM 502 C CA . VAL A 1 70 ? 9.953 -6.973 -1.234 1 97.88 70 VAL A CA 1
ATOM 503 C C . VAL A 1 70 ? 10.539 -7.141 0.166 1 97.88 70 VAL A C 1
ATOM 505 O O . VAL A 1 70 ? 10.281 -6.32 1.053 1 97.88 70 VAL A O 1
ATOM 508 N N . ARG A 1 71 ? 11.383 -8.156 0.35 1 98.19 71 ARG A N 1
ATOM 509 C CA . ARG A 1 71 ? 11.977 -8.438 1.651 1 98.19 71 ARG A CA 1
ATOM 510 C C . ARG A 1 71 ? 12.844 -7.266 2.119 1 98.19 71 ARG A C 1
ATOM 512 O O . ARG A 1 71 ? 12.688 -6.785 3.242 1 98.19 71 ARG A O 1
ATOM 519 N N . ALA A 1 72 ? 13.695 -6.828 1.273 1 98.12 72 ALA A N 1
ATOM 520 C CA . ALA A 1 72 ? 14.641 -5.773 1.637 1 98.12 72 ALA A CA 1
ATOM 521 C C . ALA A 1 72 ? 13.906 -4.477 1.976 1 98.12 72 ALA A C 1
ATOM 523 O O . ALA A 1 72 ? 14.273 -3.779 2.924 1 98.12 72 ALA A O 1
ATOM 524 N N . ARG A 1 73 ? 12.914 -4.129 1.168 1 97.62 73 ARG A N 1
ATOM 525 C CA . ARG A 1 73 ? 12.195 -2.881 1.392 1 97.62 73 ARG A CA 1
ATOM 526 C C . ARG A 1 73 ? 11.406 -2.928 2.695 1 97.62 73 ARG A C 1
ATOM 528 O O . ARG A 1 73 ? 11.43 -1.977 3.48 1 97.62 73 ARG A O 1
ATOM 535 N N . VAL A 1 74 ? 10.695 -4.027 2.916 1 97.31 74 VAL A N 1
ATOM 536 C CA . VAL A 1 74 ? 9.914 -4.16 4.141 1 97.31 74 VAL A CA 1
ATOM 537 C C . VAL A 1 74 ? 10.844 -4.176 5.352 1 97.31 74 VAL A C 1
ATOM 539 O O . VAL A 1 74 ? 10.594 -3.496 6.348 1 97.31 74 VAL A O 1
ATOM 542 N N . ASP A 1 75 ? 11.977 -4.871 5.238 1 97.06 75 ASP A N 1
ATOM 543 C CA . ASP A 1 75 ? 12.922 -4.961 6.344 1 97.06 75 ASP A CA 1
ATOM 544 C C . ASP A 1 75 ? 13.562 -3.605 6.629 1 97.06 75 ASP A C 1
ATOM 546 O O . ASP A 1 75 ? 13.859 -3.277 7.781 1 97.06 75 ASP A O 1
ATOM 550 N N . LEU A 1 76 ? 13.82 -2.855 5.637 1 96.38 76 LEU A N 1
ATOM 551 C CA . LEU A 1 76 ? 14.43 -1.535 5.777 1 96.38 76 LEU A CA 1
ATOM 552 C C . LEU A 1 76 ? 13.578 -0.64 6.672 1 96.38 76 LEU A C 1
ATOM 554 O O . LEU A 1 76 ? 14.109 0.112 7.492 1 96.38 76 LEU A O 1
ATOM 558 N N . TYR A 1 77 ? 12.203 -0.738 6.492 1 94.44 77 TYR A N 1
ATOM 559 C CA . TYR A 1 77 ? 11.312 0.207 7.16 1 94.44 77 TYR A CA 1
ATOM 560 C C . TYR A 1 77 ? 10.633 -0.44 8.359 1 94.44 77 TYR A C 1
ATOM 562 O O . TYR A 1 77 ? 9.938 0.233 9.125 1 94.44 77 TYR A O 1
ATOM 570 N N . ALA A 1 78 ? 10.773 -1.776 8.586 1 89.5 78 ALA A N 1
ATOM 571 C CA . ALA A 1 78 ? 10.047 -2.52 9.609 1 89.5 78 ALA A CA 1
ATOM 572 C C . ALA A 1 78 ? 10.242 -1.884 10.984 1 89.5 78 ALA A C 1
ATOM 574 O O . ALA A 1 78 ? 9.312 -1.855 11.797 1 89.5 78 ALA A O 1
ATOM 575 N N . GLU A 1 79 ? 11.406 -1.331 11.219 1 85.5 79 GLU A N 1
ATOM 576 C CA . GLU A 1 79 ? 11.656 -0.711 12.516 1 85.5 79 GLU A CA 1
ATOM 577 C C . GLU A 1 79 ? 11.688 0.81 12.406 1 85.5 79 GLU A C 1
ATOM 579 O O . GLU A 1 79 ? 12.148 1.495 13.32 1 85.5 79 GLU A O 1
ATOM 584 N N . ASP A 1 80 ? 11.32 1.333 11.328 1 87.88 80 ASP A N 1
ATOM 585 C CA . ASP A 1 80 ? 11.336 2.773 11.094 1 87.88 80 ASP A CA 1
ATOM 586 C C . ASP A 1 80 ? 10.188 3.197 10.18 1 87.88 80 ASP A C 1
ATOM 588 O O . ASP A 1 80 ? 10.414 3.814 9.141 1 87.88 80 ASP A O 1
ATOM 592 N N . LEU A 1 81 ? 8.984 2.949 10.68 1 87.56 81 LEU A N 1
ATOM 593 C CA . LEU A 1 81 ? 7.82 3.307 9.875 1 87.56 81 LEU A CA 1
ATOM 594 C C . LEU A 1 81 ? 7.688 4.82 9.758 1 87.56 81 LEU A C 1
ATOM 596 O O . LEU A 1 81 ? 7.039 5.32 8.828 1 87.56 81 LEU A O 1
ATOM 600 N N . ASP A 1 82 ? 8.359 5.598 10.648 1 83.19 82 ASP A N 1
ATOM 601 C CA . ASP A 1 82 ? 8.391 7.051 10.531 1 83.19 82 ASP A CA 1
ATOM 602 C C . ASP A 1 82 ? 9.172 7.484 9.289 1 83.19 82 ASP A C 1
ATOM 604 O O . ASP A 1 82 ? 8.805 8.445 8.617 1 83.19 82 ASP A O 1
ATOM 608 N N . GLY A 1 83 ? 10.281 6.746 9.086 1 86.56 83 GLY A N 1
ATOM 609 C CA . GLY A 1 83 ? 11.008 7 7.855 1 86.56 83 GLY A CA 1
ATOM 610 C C . GLY A 1 83 ? 10.172 6.781 6.609 1 86.56 83 GLY A C 1
ATOM 611 O O . GLY A 1 83 ? 10.219 7.586 5.676 1 86.56 83 GLY A O 1
ATOM 612 N N . PHE A 1 84 ? 9.352 5.738 6.617 1 89.19 84 PHE A N 1
ATOM 613 C CA . PHE A 1 84 ? 8.453 5.457 5.504 1 89.19 84 PHE A CA 1
ATOM 614 C C . PHE A 1 84 ? 7.434 6.578 5.336 1 89.19 84 PHE A C 1
ATOM 616 O O . PHE A 1 84 ? 7.188 7.035 4.219 1 89.19 84 PHE A O 1
ATOM 623 N N . ARG A 1 85 ? 6.902 7.039 6.418 1 85.56 85 ARG A N 1
ATOM 624 C CA . ARG A 1 85 ? 5.91 8.109 6.383 1 85.56 85 ARG A CA 1
ATOM 625 C C . ARG A 1 85 ? 6.516 9.398 5.824 1 85.56 85 ARG A C 1
ATOM 627 O O . ARG A 1 85 ? 5.879 10.094 5.031 1 85.56 85 ARG A O 1
ATOM 634 N N . VAL A 1 86 ? 7.715 9.695 6.215 1 82.31 86 VAL A N 1
ATOM 635 C CA . VAL A 1 86 ? 8.391 10.914 5.785 1 82.31 86 VAL A CA 1
ATOM 636 C C . VAL A 1 86 ? 8.664 10.852 4.281 1 82.31 86 VAL A C 1
ATOM 638 O O . VAL A 1 86 ? 8.438 11.828 3.561 1 82.31 86 VAL A O 1
ATOM 641 N N . VAL A 1 87 ? 9.086 9.703 3.85 1 84.81 87 VAL A N 1
ATOM 642 C CA . VAL A 1 87 ? 9.508 9.57 2.461 1 84.81 87 VAL A CA 1
ATOM 643 C C . VAL A 1 87 ? 8.289 9.523 1.548 1 84.81 87 VAL A C 1
ATOM 645 O O . VAL A 1 87 ? 8.266 10.156 0.493 1 84.81 87 VAL A O 1
ATOM 648 N N . TYR A 1 88 ? 7.223 8.867 1.981 1 84.81 88 TYR A N 1
ATOM 649 C CA . TYR A 1 88 ? 6.203 8.531 0.995 1 84.81 88 TYR A CA 1
ATOM 650 C C . TYR A 1 88 ? 4.863 9.148 1.361 1 84.81 88 TYR A C 1
ATOM 652 O O . TYR A 1 88 ? 4.062 9.477 0.482 1 84.81 88 TYR A O 1
ATOM 660 N N . LEU A 1 89 ? 4.562 9.344 2.607 1 77.44 89 LEU A N 1
ATOM 661 C CA . LEU A 1 89 ? 3.221 9.781 2.977 1 77.44 89 LEU A CA 1
ATOM 662 C C . LEU A 1 89 ? 3.176 11.289 3.164 1 77.44 89 LEU A C 1
ATOM 664 O O . LEU A 1 89 ? 2.18 11.938 2.824 1 77.44 89 LEU A O 1
ATOM 668 N N . TRP A 1 90 ? 4.258 11.914 3.674 1 74.69 90 TRP A N 1
ATOM 669 C CA . TRP A 1 90 ? 4.309 13.336 3.977 1 74.69 90 TRP A CA 1
ATOM 670 C C . TRP A 1 90 ? 4.059 14.172 2.721 1 74.69 90 TRP A C 1
ATOM 672 O O . TRP A 1 90 ? 3.238 15.086 2.73 1 74.69 90 TRP A O 1
ATOM 682 N N . PRO A 1 91 ? 4.688 13.828 1.647 1 72.19 91 PRO A N 1
ATOM 683 C CA . PRO A 1 91 ? 4.441 14.641 0.451 1 72.19 91 PRO A CA 1
ATOM 684 C C . PRO A 1 91 ? 2.998 14.547 -0.035 1 72.19 91 PRO A C 1
ATOM 686 O O . PRO A 1 91 ? 2.465 15.523 -0.581 1 72.19 91 PRO A O 1
ATOM 689 N N . GLN A 1 92 ? 2.395 13.461 0.187 1 68.81 92 GLN A N 1
ATOM 690 C CA . GLN A 1 92 ? 1.028 13.242 -0.276 1 68.81 92 GLN A CA 1
ATOM 691 C C . GLN A 1 92 ? 0.035 14.062 0.539 1 68.81 92 GLN A C 1
ATOM 693 O O . GLN A 1 92 ? -0.991 14.508 0.016 1 68.81 92 GLN A O 1
ATOM 698 N N . LEU A 1 93 ? 0.412 14.25 1.705 1 63.81 93 LEU A N 1
ATOM 699 C CA . LEU A 1 93 ? -0.544 14.898 2.598 1 63.81 93 LEU A CA 1
ATOM 700 C C . LEU A 1 93 ? -0.373 16.406 2.574 1 63.81 93 LEU A C 1
ATOM 702 O O . LEU A 1 93 ? -1.346 17.156 2.732 1 63.81 93 LEU A O 1
ATOM 706 N N . THR A 1 94 ? 0.854 16.781 2.414 1 65.25 94 THR A N 1
ATOM 707 C CA . THR A 1 94 ? 1.104 18.219 2.562 1 65.25 94 THR A CA 1
ATOM 708 C C . THR A 1 94 ? 1.085 18.906 1.204 1 65.25 94 THR A C 1
ATOM 710 O O . THR A 1 94 ? 0.93 20.141 1.128 1 65.25 94 THR A O 1
ATOM 713 N N . GLY A 1 95 ? 1.138 18.062 0.201 1 64.25 95 GLY A N 1
ATOM 714 C CA . GLY A 1 95 ? 1.335 18.656 -1.11 1 64.25 95 GLY A CA 1
ATOM 715 C C . GLY A 1 95 ? 2.654 19.406 -1.237 1 64.25 95 GLY A C 1
ATOM 716 O O . GLY A 1 95 ? 2.902 20.078 -2.242 1 64.25 95 GLY A O 1
ATOM 717 N N . ARG A 1 96 ? 3.289 19.438 -0.138 1 63.28 96 ARG A N 1
ATOM 718 C CA . ARG A 1 96 ? 4.512 20.234 -0.089 1 63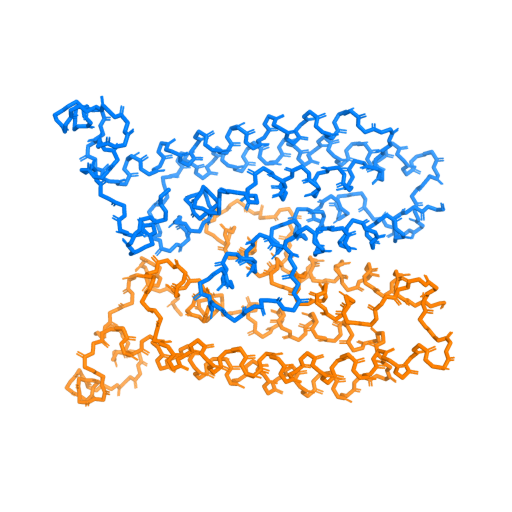.28 96 ARG A CA 1
ATOM 719 C C . ARG A 1 96 ? 5.719 19.406 -0.529 1 63.28 96 ARG A C 1
ATOM 721 O O . ARG A 1 96 ? 6.332 18.719 0.284 1 63.28 96 ARG A O 1
ATOM 728 N N . GLN A 1 97 ? 5.609 18.844 -1.659 1 63.97 97 GLN A N 1
ATOM 729 C CA . GLN A 1 97 ? 6.793 18.188 -2.195 1 63.97 97 GLN A CA 1
ATOM 730 C C . GLN A 1 97 ? 7.465 19.031 -3.27 1 63.97 97 GLN A C 1
ATOM 732 O O . GLN A 1 97 ? 6.793 19.547 -4.168 1 63.97 97 GLN A O 1
ATOM 737 N N . SER A 1 98 ? 8.734 19.281 -2.834 1 67.44 98 SER A N 1
ATOM 738 C CA . SER A 1 98 ? 9.469 20.016 -3.859 1 67.44 98 SER A CA 1
ATOM 739 C C . SER A 1 98 ? 9.555 19.219 -5.152 1 67.44 98 SER A C 1
ATOM 741 O O . SER A 1 98 ? 9.602 17.984 -5.125 1 67.44 98 SER A O 1
ATOM 743 N N . GLU A 1 99 ? 9.414 19.953 -6.211 1 71.81 99 GLU A N 1
ATOM 744 C CA . GLU A 1 99 ? 9.594 19.328 -7.523 1 71.81 99 GLU A CA 1
ATOM 745 C C . GLU A 1 99 ? 10.906 18.562 -7.594 1 71.81 99 GLU A C 1
ATOM 747 O O . GLU A 1 99 ? 10.977 17.5 -8.211 1 71.81 99 GLU A O 1
ATOM 752 N N . ALA A 1 100 ? 11.836 19.125 -6.918 1 73 100 ALA A N 1
ATOM 753 C CA . ALA A 1 100 ? 13.156 18.5 -6.926 1 73 100 ALA A CA 1
ATOM 754 C C . ALA A 1 100 ? 13.109 17.141 -6.227 1 73 100 ALA A C 1
ATOM 756 O O . ALA A 1 100 ? 13.688 16.156 -6.719 1 73 100 ALA A O 1
ATOM 757 N N . HIS A 1 101 ? 12.43 17.062 -5.176 1 73.94 101 HIS A N 1
ATOM 758 C CA . HIS A 1 101 ? 12.297 15.797 -4.449 1 73.94 101 HIS A CA 1
ATOM 759 C C . HIS A 1 101 ? 11.5 14.781 -5.254 1 73.94 101 HIS A C 1
ATOM 761 O O . HIS A 1 101 ? 11.898 13.625 -5.371 1 73.94 101 HIS A O 1
ATOM 767 N N . GLN A 1 102 ? 10.484 15.234 -5.805 1 74.94 102 GLN A N 1
ATOM 768 C CA . GLN A 1 102 ? 9.648 14.359 -6.613 1 74.94 102 GLN A CA 1
ATOM 769 C C . GLN A 1 102 ? 10.43 13.773 -7.789 1 74.94 102 GLN A C 1
ATOM 771 O O . GLN A 1 102 ? 10.352 12.578 -8.055 1 74.94 102 GLN A O 1
ATOM 776 N N . SER A 1 103 ? 11.141 14.648 -8.445 1 79.06 103 SER A N 1
ATOM 777 C CA . SER A 1 103 ? 11.93 14.219 -9.586 1 79.06 103 SER A CA 1
ATOM 778 C C . SER A 1 103 ? 12.992 13.203 -9.172 1 79.06 103 SER A C 1
ATOM 780 O O . SER A 1 103 ? 13.242 12.234 -9.891 1 79.06 103 SER A O 1
ATOM 782 N N . ARG A 1 104 ? 13.523 13.453 -8.062 1 80.56 104 ARG A N 1
ATOM 783 C CA . ARG A 1 104 ? 14.555 12.547 -7.562 1 80.56 104 ARG A CA 1
ATOM 784 C C . ARG A 1 104 ? 13.961 11.188 -7.211 1 80.56 104 ARG A C 1
ATOM 786 O O . ARG A 1 104 ? 14.539 10.148 -7.547 1 80.56 104 ARG A O 1
ATOM 793 N N . VAL A 1 105 ? 12.852 11.141 -6.617 1 77.81 105 VAL A N 1
ATOM 794 C CA . VAL A 1 105 ? 12.18 9.898 -6.242 1 77.81 105 VAL A CA 1
ATOM 795 C C . VAL A 1 105 ? 11.836 9.102 -7.5 1 77.81 105 VAL A C 1
ATOM 797 O O . VAL A 1 105 ? 12.109 7.898 -7.566 1 77.81 105 VAL A O 1
ATOM 800 N N . LEU A 1 106 ? 11.352 9.758 -8.438 1 79.94 106 LEU A N 1
ATOM 801 C CA . LEU A 1 106 ? 10.953 9.102 -9.672 1 79.94 106 LEU A CA 1
ATOM 802 C C . LEU A 1 106 ? 12.172 8.547 -10.414 1 79.94 106 LEU A C 1
ATOM 804 O O . LEU A 1 106 ? 12.133 7.434 -10.938 1 79.94 106 LEU A O 1
ATOM 808 N N . ALA A 1 107 ? 13.188 9.344 -10.398 1 85.69 107 ALA A N 1
ATOM 809 C CA . ALA A 1 107 ? 14.391 8.938 -11.109 1 85.69 107 ALA A CA 1
ATOM 810 C C . ALA A 1 107 ? 15.023 7.711 -10.461 1 85.69 107 ALA A C 1
ATOM 812 O O . ALA A 1 107 ? 15.344 6.734 -11.141 1 85.69 107 ALA A O 1
ATOM 813 N N . LEU A 1 108 ? 15.172 7.742 -9.172 1 85.94 108 LEU A N 1
ATOM 814 C CA . LEU A 1 108 ? 15.836 6.66 -8.453 1 85.94 108 LEU A CA 1
ATOM 815 C C . LEU A 1 108 ? 14.984 5.395 -8.469 1 85.94 108 LEU A C 1
ATOM 817 O O . LEU A 1 108 ? 15.5 4.297 -8.688 1 85.94 108 LEU A O 1
ATOM 821 N N . SER A 1 109 ? 13.719 5.531 -8.273 1 84 109 SER A N 1
ATOM 822 C CA . SER A 1 109 ? 12.828 4.379 -8.32 1 84 109 SER A CA 1
ATOM 823 C C . SER A 1 109 ? 12.75 3.799 -9.727 1 84 109 SER A C 1
ATOM 825 O O . SER A 1 109 ? 12.68 2.578 -9.898 1 84 109 SER A O 1
ATOM 827 N N . GLY A 1 110 ? 12.688 4.703 -10.656 1 86.62 110 GLY A N 1
ATOM 828 C CA . GLY A 1 110 ? 12.672 4.266 -12.047 1 86.62 110 GLY A CA 1
ATOM 829 C C . GLY A 1 110 ? 13.891 3.457 -12.43 1 86.62 110 GLY A C 1
ATOM 830 O O . GLY A 1 110 ? 13.773 2.416 -13.086 1 86.62 110 GLY A O 1
ATOM 831 N N . GLN A 1 111 ? 15.008 3.957 -12.031 1 88.94 111 GLN A N 1
ATOM 832 C CA . GLN A 1 111 ? 16.25 3.252 -12.32 1 88.94 111 GLN A CA 1
ATOM 833 C C . GLN A 1 111 ? 16.266 1.863 -11.688 1 88.94 111 GLN A C 1
ATOM 835 O O . GLN A 1 111 ? 16.656 0.887 -12.328 1 88.94 111 GLN A O 1
ATOM 840 N N . LEU A 1 112 ? 15.891 1.785 -10.5 1 92.94 112 LEU A N 1
ATOM 841 C CA . LEU A 1 112 ? 15.852 0.503 -9.805 1 92.94 112 LEU A CA 1
ATOM 842 C C . LEU A 1 112 ? 14.859 -0.445 -10.469 1 92.94 112 LEU A C 1
ATOM 844 O O . LEU A 1 112 ? 15.141 -1.636 -10.625 1 92.94 112 LEU A O 1
ATOM 848 N N . ASN A 1 113 ? 13.75 0.08 -10.844 1 92.06 113 ASN A N 1
ATOM 849 C CA . ASN A 1 113 ? 12.766 -0.735 -11.547 1 92.06 113 ASN A CA 1
ATOM 850 C C . ASN A 1 113 ? 13.305 -1.271 -12.867 1 92.06 113 ASN A C 1
ATOM 852 O O . ASN A 1 113 ? 13.016 -2.406 -13.25 1 92.06 113 ASN A O 1
ATOM 856 N N . ASP A 1 114 ? 14.055 -0.461 -13.539 1 93.19 114 ASP A N 1
ATOM 857 C CA . ASP A 1 114 ? 14.664 -0.888 -14.789 1 93.19 114 ASP A CA 1
ATOM 858 C C . ASP A 1 114 ? 15.609 -2.066 -14.562 1 93.19 114 ASP A C 1
ATOM 860 O O . ASP A 1 114 ? 15.648 -3 -15.367 1 93.19 114 ASP A O 1
ATOM 864 N N . VAL A 1 115 ? 16.344 -2.004 -13.516 1 95.44 115 VAL A N 1
ATOM 865 C CA . VAL A 1 115 ? 17.25 -3.09 -13.18 1 95.44 115 VAL A CA 1
ATOM 866 C C . VAL A 1 115 ? 16.453 -4.371 -12.922 1 95.44 115 VAL A C 1
ATOM 868 O O . VAL A 1 115 ? 16.797 -5.43 -13.461 1 95.44 115 VAL A O 1
ATOM 871 N N . LEU A 1 116 ? 15.438 -4.297 -12.141 1 96.69 116 LEU A N 1
ATOM 872 C CA . LEU A 1 116 ? 14.602 -5.453 -11.836 1 96.69 116 LEU A CA 1
ATOM 873 C C . LEU A 1 116 ? 13.961 -6.012 -13.102 1 96.69 116 LEU A C 1
ATOM 875 O O . LEU A 1 116 ? 13.961 -7.227 -13.32 1 96.69 116 LEU A O 1
ATOM 879 N N . GLU A 1 117 ? 13.453 -5.094 -13.914 1 95.38 117 GLU A N 1
ATOM 880 C CA . GLU A 1 117 ? 12.836 -5.516 -15.172 1 95.38 117 GLU A CA 1
ATOM 881 C C . GLU A 1 117 ? 13.828 -6.25 -16.062 1 95.38 117 GLU A C 1
ATOM 883 O O . GLU A 1 117 ? 13.492 -7.262 -16.672 1 95.38 117 GLU A O 1
ATOM 888 N N . ALA A 1 118 ? 15.023 -5.75 -16.141 1 97.06 118 ALA A N 1
ATOM 889 C CA . ALA A 1 118 ? 16.047 -6.379 -16.969 1 97.06 118 ALA A CA 1
ATOM 890 C C . ALA A 1 118 ? 16.344 -7.801 -16.5 1 97.06 118 ALA A C 1
ATOM 892 O O . ALA A 1 118 ? 16.516 -8.711 -17.312 1 97.06 118 ALA A O 1
ATOM 893 N N . ARG A 1 119 ? 16.359 -7.996 -15.242 1 97 119 ARG A N 1
ATOM 894 C CA . ARG A 1 119 ? 16.609 -9.32 -14.68 1 97 119 ARG A CA 1
ATOM 895 C C . ARG A 1 119 ? 15.438 -10.258 -14.984 1 97 119 ARG A C 1
ATOM 897 O O . ARG A 1 119 ? 15.648 -11.438 -15.297 1 97 119 ARG A O 1
ATOM 904 N N . LEU A 1 120 ? 14.25 -9.758 -14.922 1 96.56 120 LEU A N 1
ATOM 905 C CA . LEU A 1 120 ? 13.07 -10.547 -15.234 1 96.56 120 LEU A CA 1
ATOM 906 C C . LEU A 1 120 ? 13.023 -10.891 -16.719 1 96.56 120 LEU A C 1
ATOM 908 O O . LEU A 1 120 ? 12.57 -11.977 -17.094 1 96.56 120 LEU A O 1
ATOM 912 N N . GLN A 1 121 ? 13.484 -9.953 -17.531 1 96.88 121 GLN A N 1
ATOM 913 C CA . GLN A 1 121 ? 13.578 -10.211 -18.969 1 96.88 121 GLN A CA 1
ATOM 914 C C . GLN A 1 121 ? 14.547 -11.352 -19.266 1 96.88 121 GLN A C 1
ATOM 916 O O . GLN A 1 121 ? 14.297 -12.172 -20.141 1 96.88 121 GLN A O 1
ATOM 921 N N . ALA A 1 122 ? 15.625 -11.352 -18.531 1 96.44 122 ALA A N 1
ATOM 922 C CA . ALA A 1 122 ? 16.578 -12.445 -18.672 1 96.44 122 ALA A CA 1
ATOM 923 C C . ALA A 1 122 ? 15.938 -13.781 -18.297 1 96.44 122 ALA A C 1
ATOM 925 O O . ALA A 1 122 ? 16.141 -14.781 -18.984 1 96.44 122 ALA A O 1
ATOM 926 N N . ASP A 1 123 ? 15.148 -13.805 -17.219 1 96.25 123 ASP A N 1
ATOM 927 C CA . ASP A 1 123 ? 14.406 -15.008 -16.844 1 96.25 123 ASP A CA 1
ATOM 928 C C . ASP A 1 123 ? 13.453 -15.438 -17.953 1 96.25 123 ASP A C 1
ATOM 930 O O . ASP A 1 123 ? 13.32 -16.625 -18.234 1 96.25 123 ASP A O 1
ATOM 934 N N . ALA A 1 124 ? 12.742 -14.477 -18.531 1 94.81 124 ALA A N 1
ATOM 935 C CA . ALA A 1 124 ? 11.805 -14.766 -19.609 1 94.81 124 ALA A CA 1
ATOM 936 C C . ALA A 1 124 ? 12.508 -15.398 -20.797 1 94.81 124 ALA A C 1
ATOM 938 O O . ALA A 1 124 ? 12.031 -16.391 -21.359 1 94.81 124 ALA A O 1
ATOM 939 N N . ARG A 1 125 ? 13.633 -14.852 -21.141 1 95.44 125 ARG A N 1
ATOM 940 C CA . ARG A 1 125 ? 14.406 -15.359 -22.266 1 95.44 125 ARG A CA 1
ATOM 941 C C . ARG A 1 125 ? 14.898 -16.781 -22 1 95.44 125 ARG A C 1
ATOM 943 O O . ARG A 1 125 ? 15.008 -17.594 -22.922 1 95.44 125 ARG A O 1
ATOM 950 N N . ALA A 1 126 ? 15.18 -17.078 -20.75 1 95.5 126 ALA A N 1
ATOM 951 C CA . ALA A 1 126 ? 15.68 -18.391 -20.344 1 95.5 126 ALA A CA 1
ATOM 952 C C . ALA A 1 126 ? 14.531 -19.375 -20.109 1 95.5 126 ALA A C 1
ATOM 954 O O . ALA A 1 126 ? 14.758 -20.516 -19.719 1 95.5 126 ALA A O 1
ATOM 955 N N . GLY A 1 127 ? 13.289 -18.906 -20.203 1 93.06 127 GLY A N 1
ATOM 956 C CA . GLY A 1 127 ? 12.133 -19.766 -20.047 1 93.06 127 GLY A CA 1
ATOM 957 C C . GLY A 1 127 ? 11.797 -20.031 -18.594 1 93.06 127 GLY A C 1
ATOM 958 O O . GLY A 1 127 ? 11.172 -21.047 -18.266 1 93.06 127 GLY A O 1
ATOM 959 N N . ARG A 1 128 ? 12.242 -19.172 -17.703 1 92.06 128 ARG A N 1
ATOM 960 C CA . ARG A 1 128 ? 12.07 -19.391 -16.281 1 92.06 128 ARG A CA 1
ATOM 961 C C . ARG A 1 128 ? 10.852 -18.625 -15.75 1 92.06 128 ARG A C 1
ATOM 963 O O . ARG A 1 128 ? 10.453 -18.797 -14.602 1 92.06 128 ARG A O 1
ATOM 970 N N . LEU A 1 129 ? 10.266 -17.75 -16.547 1 91.81 129 LEU A N 1
ATOM 971 C CA . LEU A 1 129 ? 9.07 -17.016 -16.141 1 91.81 129 LEU A CA 1
ATOM 972 C C . LEU A 1 129 ? 7.805 -17.734 -16.609 1 91.81 129 LEU A C 1
ATOM 974 O O . LEU A 1 129 ? 7.766 -18.266 -17.734 1 91.81 129 LEU A O 1
ATOM 978 N N . ALA A 1 130 ? 6.832 -17.797 -15.742 1 87.81 130 ALA A N 1
ATOM 979 C CA . ALA A 1 130 ? 5.551 -18.391 -16.125 1 87.81 130 ALA A CA 1
ATOM 980 C C . ALA A 1 130 ? 4.996 -17.703 -17.375 1 87.81 130 ALA A C 1
ATOM 982 O O . ALA A 1 130 ? 5.188 -16.5 -17.578 1 87.81 130 ALA A O 1
ATOM 983 N N . PRO A 1 131 ? 4.277 -18.453 -18.219 1 85.06 131 PRO A N 1
ATOM 984 C CA . PRO A 1 131 ? 3.775 -17.906 -19.484 1 85.06 131 PRO A CA 1
ATOM 985 C C . PRO A 1 131 ? 2.783 -16.766 -19.281 1 85.06 131 PRO A C 1
ATOM 987 O O . PRO A 1 131 ? 1.999 -16.781 -18.328 1 85.06 131 PRO A O 1
ATOM 990 N N . GLY A 1 132 ? 2.906 -15.742 -20.078 1 83.62 132 GLY A N 1
ATOM 991 C CA . GLY A 1 132 ? 1.918 -14.68 -20.109 1 83.62 132 GLY A CA 1
ATOM 992 C C . GLY A 1 132 ? 2.266 -13.523 -19.188 1 83.62 132 GLY A C 1
ATOM 993 O O . GLY A 1 132 ? 1.599 -12.484 -19.203 1 83.62 132 GLY A O 1
ATOM 994 N N . LEU A 1 133 ? 3.305 -13.773 -18.453 1 86.38 133 LEU A N 1
ATOM 995 C CA . LEU A 1 133 ? 3.688 -12.711 -17.531 1 86.38 133 LEU A CA 1
ATOM 996 C C . LEU A 1 133 ? 4.609 -11.703 -18.219 1 86.38 133 LEU A C 1
ATOM 998 O O . LEU A 1 133 ? 5.469 -12.086 -19.016 1 86.38 133 LEU A O 1
ATOM 1002 N N . GLN A 1 134 ? 4.328 -10.453 -17.922 1 89.81 134 GLN A N 1
ATOM 1003 C CA . GLN A 1 134 ? 5.16 -9.375 -18.453 1 89.81 134 GLN A CA 1
ATOM 1004 C C . GLN A 1 134 ? 6.156 -8.883 -17.406 1 89.81 134 GLN A C 1
ATOM 1006 O O . GLN A 1 134 ? 5.758 -8.453 -16.328 1 89.81 134 GLN A O 1
ATOM 1011 N N . PRO A 1 135 ? 7.418 -8.867 -17.797 1 93.12 135 PRO A N 1
ATOM 1012 C CA . PRO A 1 135 ? 8.469 -8.508 -16.828 1 93.12 135 PRO A CA 1
ATOM 1013 C C . PRO A 1 135 ? 8.219 -7.148 -16.172 1 93.12 135 PRO A C 1
ATOM 1015 O O . PRO A 1 135 ? 8.344 -7.02 -14.961 1 93.12 135 PRO A O 1
ATOM 1018 N N . ARG A 1 136 ? 7.84 -6.191 -16.922 1 90.44 136 ARG A N 1
ATOM 1019 C CA . ARG A 1 136 ? 7.621 -4.855 -16.375 1 90.44 136 ARG A CA 1
ATOM 1020 C C . ARG A 1 136 ? 6.465 -4.852 -15.383 1 90.44 136 ARG A C 1
ATOM 1022 O O . ARG A 1 136 ? 6.547 -4.215 -14.336 1 90.44 136 ARG A O 1
ATOM 1029 N N . ARG A 1 137 ? 5.445 -5.535 -15.68 1 88.81 137 ARG A N 1
ATOM 1030 C CA . ARG A 1 137 ? 4.285 -5.594 -14.805 1 88.81 137 ARG A CA 1
ATOM 1031 C C . ARG A 1 137 ? 4.617 -6.316 -13.5 1 88.81 137 ARG A C 1
ATOM 1033 O O . ARG A 1 137 ? 4.141 -5.938 -12.43 1 88.81 137 ARG A O 1
ATOM 1040 N N . LEU A 1 138 ? 5.414 -7.328 -13.641 1 90.88 138 LEU A N 1
ATOM 1041 C CA . LEU A 1 138 ? 5.832 -8.062 -12.453 1 90.88 138 LEU A CA 1
ATOM 1042 C C . LEU A 1 138 ? 6.699 -7.188 -11.555 1 90.88 138 LEU A C 1
ATOM 1044 O O . LEU A 1 138 ? 6.562 -7.223 -10.328 1 90.88 138 LEU A O 1
ATOM 1048 N N . ALA A 1 139 ? 7.59 -6.445 -12.203 1 93.06 139 ALA A N 1
ATOM 1049 C CA . ALA A 1 139 ? 8.422 -5.527 -11.43 1 93.06 139 ALA A CA 1
ATOM 1050 C C . ALA A 1 139 ? 7.57 -4.516 -10.672 1 93.06 139 ALA A C 1
ATOM 1052 O O . ALA A 1 139 ? 7.781 -4.289 -9.477 1 93.06 139 ALA A O 1
ATOM 1053 N N . ASN A 1 140 ? 6.582 -3.945 -11.305 1 90.25 140 ASN A N 1
ATOM 1054 C CA . ASN A 1 140 ? 5.672 -2.996 -10.664 1 90.25 140 ASN A CA 1
ATOM 1055 C C . ASN A 1 140 ? 4.895 -3.643 -9.523 1 90.25 140 ASN A C 1
ATOM 1057 O O . ASN A 1 140 ? 4.637 -3.004 -8.508 1 90.25 140 ASN A O 1
ATOM 1061 N N . LEU A 1 141 ? 4.551 -4.836 -9.727 1 91 141 LEU A N 1
ATOM 1062 C CA . LEU A 1 141 ? 3.781 -5.551 -8.719 1 91 141 LEU A CA 1
ATOM 1063 C C . LEU A 1 141 ? 4.602 -5.746 -7.445 1 91 141 LEU A C 1
ATOM 1065 O O . LEU A 1 141 ? 4.07 -5.656 -6.336 1 91 141 LEU A O 1
ATOM 1069 N N . ALA A 1 142 ? 5.867 -6.055 -7.609 1 94.06 142 ALA A N 1
ATOM 1070 C CA . ALA A 1 142 ? 6.73 -6.199 -6.438 1 94.06 142 ALA A CA 1
ATOM 1071 C C . ALA A 1 142 ? 6.762 -4.91 -5.621 1 94.06 142 ALA A C 1
ATOM 1073 O O . ALA A 1 142 ? 6.668 -4.945 -4.391 1 94.06 142 ALA A O 1
ATOM 1074 N N . TRP A 1 143 ? 6.887 -3.781 -6.281 1 92.56 143 TRP A N 1
ATOM 1075 C CA . TRP A 1 143 ? 6.848 -2.48 -5.621 1 92.56 143 TRP A CA 1
ATOM 1076 C C . TRP A 1 143 ? 5.504 -2.258 -4.938 1 92.56 143 TRP A C 1
ATOM 1078 O O . TRP A 1 143 ? 5.453 -1.819 -3.783 1 92.56 143 TRP A O 1
ATOM 1088 N N . THR A 1 144 ? 4.496 -2.594 -5.652 1 92.62 144 THR A N 1
ATOM 1089 C CA . THR A 1 144 ? 3.135 -2.395 -5.176 1 92.62 144 THR A CA 1
ATOM 1090 C C . THR A 1 144 ? 2.889 -3.189 -3.895 1 92.62 144 THR A C 1
ATOM 1092 O O . THR A 1 144 ? 2.371 -2.652 -2.914 1 92.62 144 THR A O 1
ATOM 1095 N N . VAL A 1 145 ? 3.305 -4.383 -3.893 1 94.69 145 VAL A N 1
ATOM 1096 C CA . VAL A 1 145 ? 3.055 -5.262 -2.756 1 94.69 145 VAL A CA 1
ATOM 1097 C C . VAL A 1 145 ? 3.881 -4.805 -1.555 1 94.69 145 VAL A C 1
ATOM 1099 O O . VAL A 1 145 ? 3.369 -4.73 -0.435 1 94.69 145 VAL A O 1
ATOM 1102 N N . ALA A 1 146 ? 5.137 -4.48 -1.768 1 96.06 146 ALA A N 1
ATOM 1103 C CA . ALA A 1 146 ? 5.977 -3.982 -0.683 1 96.06 146 ALA A CA 1
ATOM 1104 C C . ALA A 1 146 ? 5.398 -2.705 -0.079 1 96.06 146 ALA A C 1
ATOM 1106 O O . ALA A 1 146 ? 5.375 -2.545 1.144 1 96.06 146 ALA A O 1
ATOM 1107 N N . HIS A 1 147 ? 5.004 -1.847 -0.964 1 93.5 147 HIS A N 1
ATOM 1108 C CA . HIS A 1 147 ? 4.387 -0.608 -0.503 1 93.5 147 HIS A CA 1
ATOM 1109 C C . HIS A 1 147 ? 3.117 -0.889 0.295 1 93.5 147 HIS A C 1
ATOM 1111 O O . HIS A 1 147 ? 2.867 -0.247 1.318 1 93.5 147 HIS A O 1
ATOM 1117 N N . GLY A 1 148 ? 2.342 -1.806 -0.179 1 94.19 148 GLY A N 1
ATOM 1118 C CA . GLY A 1 148 ? 1.126 -2.193 0.519 1 94.19 148 GLY A CA 1
ATOM 1119 C C . GLY A 1 148 ? 1.384 -2.729 1.915 1 94.19 148 GLY A C 1
ATOM 1120 O O . GLY A 1 148 ? 0.674 -2.379 2.861 1 94.19 148 GLY A O 1
ATOM 1121 N N . VAL A 1 149 ? 2.385 -3.559 2.062 1 94.06 149 VAL A N 1
ATOM 1122 C CA . VAL A 1 149 ? 2.756 -4.117 3.359 1 94.06 149 VAL A CA 1
ATOM 1123 C C . VAL A 1 149 ? 3.119 -2.988 4.32 1 94.06 149 VAL A C 1
ATOM 1125 O O . VAL A 1 149 ? 2.611 -2.934 5.445 1 94.06 149 VAL A O 1
ATOM 1128 N N . LEU A 1 150 ? 3.895 -2.076 3.875 1 93 150 LEU A N 1
ATOM 1129 C CA . LEU A 1 150 ? 4.383 -0.993 4.723 1 93 150 LEU A CA 1
ATOM 1130 C C . LEU A 1 150 ? 3.266 -0.003 5.035 1 93 150 LEU A C 1
ATOM 1132 O O . LEU A 1 150 ? 3.123 0.436 6.18 1 93 150 LEU A O 1
ATOM 1136 N N . SER A 1 151 ? 2.502 0.327 4.039 1 88.94 151 SER A N 1
ATOM 1137 C CA . SER A 1 151 ? 1.418 1.286 4.223 1 88.94 151 SER A CA 1
ATOM 1138 C C . SER A 1 151 ? 0.358 0.747 5.18 1 88.94 151 SER A C 1
ATOM 1140 O O . SER A 1 151 ? -0.117 1.467 6.059 1 88.94 151 SER A O 1
ATOM 1142 N N . LEU A 1 152 ? -0.031 -0.452 4.992 1 85.06 152 LEU A N 1
ATOM 1143 C CA . LEU A 1 152 ? -0.994 -1.065 5.902 1 85.06 152 LEU A CA 1
ATOM 1144 C C . LEU A 1 152 ? -0.419 -1.178 7.309 1 85.06 152 LEU A C 1
ATOM 1146 O O . LEU A 1 152 ? -1.112 -0.902 8.289 1 85.06 152 LEU A O 1
ATOM 1150 N N . GLY A 1 153 ? 0.845 -1.628 7.387 1 82.25 153 GLY A N 1
ATOM 1151 C CA . GLY A 1 153 ? 1.512 -1.688 8.68 1 82.25 153 GLY A CA 1
ATOM 1152 C C . GLY A 1 153 ? 1.56 -0.349 9.391 1 82.25 153 GLY A C 1
ATOM 1153 O O . GLY A 1 153 ? 1.307 -0.27 10.594 1 82.25 153 GLY A O 1
ATOM 1154 N N . ALA A 1 154 ? 1.861 0.682 8.656 1 80.75 154 ALA A N 1
ATOM 1155 C CA . ALA A 1 154 ? 1.908 2.031 9.211 1 80.75 154 ALA A CA 1
ATOM 1156 C C . ALA A 1 154 ? 0.537 2.463 9.719 1 80.75 154 ALA A C 1
ATOM 1158 O O . ALA A 1 154 ? 0.433 3.127 10.758 1 80.75 154 ALA A O 1
ATOM 1159 N N . GLY A 1 155 ? -0.484 2.154 8.977 1 77.12 155 GLY A N 1
ATOM 1160 C CA . GLY A 1 155 ? -1.839 2.496 9.383 1 77.12 155 GLY A CA 1
ATOM 1161 C C . GLY A 1 155 ? -2.299 1.75 10.617 1 77.12 155 GLY A C 1
ATOM 1162 O O . GLY A 1 155 ? -3.129 2.252 11.383 1 77.12 155 GLY A O 1
ATOM 1163 N N . LEU A 1 156 ? -1.78 0.565 10.805 1 74.06 156 LEU A N 1
ATOM 1164 C CA . LEU A 1 156 ? -2.242 -0.281 11.898 1 74.06 156 LEU A CA 1
ATOM 1165 C C . LEU A 1 156 ? -1.375 -0.086 13.141 1 74.06 156 LEU A C 1
ATOM 1167 O O . LEU A 1 156 ? -1.735 -0.536 14.227 1 74.06 156 LEU A O 1
ATOM 1171 N N . GLU A 1 157 ? -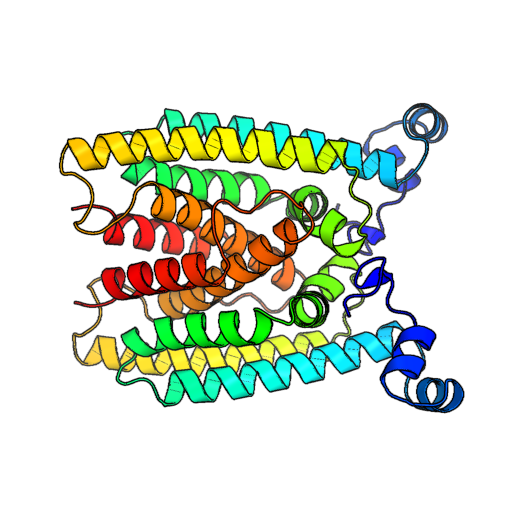0.261 0.414 12.898 1 68.25 157 GLU A N 1
ATOM 1172 C CA . GLU A 1 157 ? 0.715 0.531 13.977 1 68.25 157 GLU A CA 1
ATOM 1173 C C . GLU A 1 157 ? 0.094 1.169 15.211 1 68.25 157 GLU A C 1
ATOM 1175 O O . GLU A 1 157 ? 0.366 0.745 16.344 1 68.25 157 GLU A O 1
ATOM 1180 N N . HIS A 1 158 ? -0.772 2.055 15.055 1 60.84 158 HIS A N 1
ATOM 1181 C CA . HIS A 1 158 ? -1.24 2.752 16.25 1 60.84 158 HIS A CA 1
ATOM 1182 C C . HIS A 1 158 ? -2.648 2.307 16.625 1 60.84 158 HIS A C 1
ATOM 1184 O O . HIS A 1 158 ? -3.283 2.914 17.484 1 60.84 158 HIS A O 1
ATOM 1190 N N . SER A 1 159 ? -3.055 1.418 15.812 1 60.34 159 SER A N 1
ATOM 1191 C CA . SER A 1 159 ? -4.422 1.007 16.125 1 60.34 159 SER A CA 1
ATOM 1192 C C . SER A 1 159 ? -4.469 0.144 17.375 1 60.34 159 SER A C 1
ATOM 1194 O O . SER A 1 159 ? -5.539 -0.056 17.953 1 60.34 159 SER A O 1
ATOM 1196 N N . GLY A 1 160 ? -3.209 -0.055 18.031 1 53.03 160 GLY A N 1
ATOM 1197 C CA . GLY A 1 160 ? -3.195 -0.918 19.203 1 53.03 160 GLY A CA 1
ATOM 1198 C C . GLY A 1 160 ? -3.84 -2.268 18.953 1 53.03 160 GLY A C 1
ATOM 1199 O O . GLY A 1 160 ? -3.803 -3.146 19.828 1 53.03 160 GLY A O 1
ATOM 1200 N N . VAL A 1 161 ? -4.691 -2.361 17.984 1 48.69 161 VAL A N 1
ATOM 1201 C CA . VAL A 1 161 ? -5.41 -3.611 17.766 1 48.69 161 VAL A CA 1
ATOM 1202 C C . VAL A 1 161 ? -4.461 -4.656 17.188 1 48.69 161 VAL A C 1
ATOM 1204 O O . VAL A 1 161 ? -3.686 -4.359 16.266 1 48.69 161 VAL A O 1
ATOM 1207 N N . GLY A 1 162 ? -3.775 -5.379 18.062 1 49.38 162 GLY A N 1
ATOM 1208 C CA . GLY A 1 162 ? -2.957 -6.516 17.672 1 49.38 162 GLY A CA 1
ATOM 1209 C C . GLY A 1 162 ? -3.248 -7 16.266 1 49.38 162 GLY A C 1
ATOM 1210 O O . GLY A 1 162 ? -4.406 -7.238 15.906 1 49.38 162 GLY A O 1
ATOM 1211 N N . THR A 1 163 ? -2.551 -6.434 15.398 1 55.41 163 THR A N 1
ATOM 1212 C CA . THR A 1 163 ? -2.779 -6.848 14.023 1 55.41 163 THR A CA 1
ATOM 1213 C C . THR A 1 163 ? -2.727 -8.367 13.891 1 55.41 163 THR A C 1
ATOM 1215 O O . THR A 1 163 ? -2.021 -9.031 14.656 1 55.41 163 THR A O 1
ATOM 1218 N N . ARG A 1 164 ? -3.807 -9.07 13.383 1 62.03 164 ARG A N 1
ATOM 1219 C CA . ARG A 1 164 ? -3.891 -10.484 13.047 1 62.03 164 ARG A CA 1
ATOM 1220 C C . ARG A 1 164 ? -2.646 -10.945 12.297 1 62.03 164 ARG A C 1
ATOM 1222 O O . ARG A 1 164 ? -2.422 -12.148 12.133 1 62.03 164 ARG A O 1
ATOM 1229 N N . PHE A 1 165 ? -1.748 -9.891 11.953 1 70.5 165 PHE A N 1
ATOM 1230 C CA . PHE A 1 165 ? -0.504 -10.234 11.273 1 70.5 165 PHE A CA 1
ATOM 1231 C C . PHE A 1 165 ? 0.586 -9.219 11.594 1 70.5 165 PHE A C 1
ATOM 1233 O O . PHE A 1 165 ? 0.292 -8.094 11.992 1 70.5 165 PHE A O 1
ATOM 1240 N N . THR A 1 166 ? 1.833 -9.75 11.594 1 82.94 166 THR A N 1
ATOM 1241 C CA . THR A 1 166 ? 3 -8.883 11.641 1 82.94 166 THR A CA 1
ATOM 1242 C C . THR A 1 166 ? 3.441 -8.484 10.234 1 82.94 166 THR A C 1
ATOM 1244 O O . THR A 1 166 ? 3.055 -9.117 9.258 1 82.94 166 THR A O 1
ATOM 1247 N N . LEU A 1 167 ? 4.266 -7.379 10.18 1 89.81 167 LEU A N 1
ATOM 1248 C CA . LEU A 1 167 ? 4.816 -6.961 8.898 1 89.81 167 LEU A CA 1
ATOM 1249 C C . LEU A 1 167 ? 5.617 -8.094 8.258 1 89.81 167 LEU A C 1
ATOM 1251 O O . LEU A 1 167 ? 5.535 -8.305 7.047 1 89.81 167 LEU A O 1
ATOM 1255 N N . SER A 1 168 ? 6.371 -8.805 9.109 1 91.06 168 SER A N 1
ATOM 1256 C CA . SER A 1 168 ? 7.199 -9.898 8.609 1 91.06 168 SER A CA 1
ATOM 1257 C C . SER A 1 168 ? 6.34 -11.016 8.023 1 91.06 168 SER A C 1
ATOM 1259 O O . SER A 1 168 ? 6.699 -11.609 7.004 1 91.06 168 SER A O 1
ATOM 1261 N N . GLN A 1 169 ? 5.227 -11.258 8.656 1 88.19 169 GLN A N 1
ATOM 1262 C CA . GLN A 1 169 ? 4.332 -12.297 8.164 1 88.19 169 GLN A CA 1
ATOM 1263 C C . GLN A 1 169 ? 3.729 -11.906 6.816 1 88.19 169 GLN A C 1
ATOM 1265 O O . GLN A 1 169 ? 3.65 -12.727 5.902 1 88.19 169 GLN A O 1
ATOM 1270 N N . LEU A 1 170 ? 3.281 -10.703 6.703 1 90.25 170 LEU A N 1
ATOM 1271 C CA . LEU A 1 170 ? 2.729 -10.211 5.445 1 90.25 170 LEU A CA 1
ATOM 1272 C C . LEU A 1 170 ? 3.789 -10.203 4.352 1 90.25 170 LEU A C 1
ATOM 1274 O O . LEU A 1 170 ? 3.516 -10.586 3.211 1 90.25 170 LEU A O 1
ATOM 1278 N N . ARG A 1 171 ? 4.969 -9.734 4.758 1 95.06 171 ARG A N 1
ATOM 1279 C CA . ARG A 1 171 ? 6.105 -9.742 3.842 1 95.06 171 ARG A CA 1
ATOM 1280 C C . ARG A 1 171 ? 6.375 -11.148 3.316 1 95.06 171 ARG A C 1
ATOM 1282 O O . ARG A 1 171 ? 6.496 -11.352 2.107 1 95.06 171 ARG A O 1
ATOM 1289 N N . ASP A 1 172 ? 6.445 -12.148 4.184 1 93.38 172 ASP A N 1
ATOM 1290 C CA . ASP A 1 172 ? 6.77 -13.516 3.797 1 93.38 172 ASP A CA 1
ATOM 1291 C C . ASP A 1 172 ? 5.68 -14.102 2.898 1 93.38 172 ASP A C 1
ATOM 1293 O O . ASP A 1 172 ? 5.98 -14.82 1.94 1 93.38 172 ASP A O 1
ATOM 1297 N N . GLU A 1 173 ? 4.473 -13.766 3.248 1 89.38 173 GLU A N 1
ATOM 1298 C CA . GLU A 1 173 ? 3.363 -14.234 2.422 1 89.38 173 GLU A CA 1
ATOM 1299 C C . GLU A 1 173 ? 3.412 -13.609 1.029 1 89.38 173 GLU A C 1
ATOM 1301 O O . GLU A 1 173 ? 3.188 -14.297 0.03 1 89.38 173 GLU A O 1
ATOM 1306 N N . ALA A 1 174 ? 3.643 -12.336 1.002 1 93.5 174 ALA A N 1
ATOM 1307 C CA . ALA A 1 174 ? 3.756 -11.633 -0.275 1 93.5 174 ALA A CA 1
ATOM 1308 C C . ALA A 1 174 ? 4.859 -12.242 -1.137 1 93.5 174 ALA A C 1
ATOM 1310 O O . ALA A 1 174 ? 4.664 -12.484 -2.33 1 93.5 174 ALA A O 1
ATOM 1311 N N . CYS A 1 175 ? 5.984 -12.547 -0.544 1 94.12 175 CYS A N 1
ATOM 1312 C CA . CYS A 1 175 ? 7.105 -13.133 -1.266 1 94.12 175 CYS A CA 1
ATOM 1313 C C . CYS A 1 175 ? 6.75 -14.523 -1.785 1 94.12 175 CYS A C 1
ATOM 1315 O O . CYS A 1 175 ? 7.039 -14.852 -2.938 1 94.12 175 CYS A O 1
ATOM 1317 N N . ALA A 1 176 ? 6.109 -15.312 -0.957 1 90 176 ALA A N 1
ATOM 1318 C CA . ALA A 1 176 ? 5.73 -16.656 -1.35 1 90 176 ALA A CA 1
ATOM 1319 C C . ALA A 1 176 ? 4.793 -16.641 -2.553 1 90 176 ALA A C 1
ATOM 1321 O O . ALA A 1 176 ? 4.965 -17.422 -3.494 1 90 176 ALA A O 1
ATOM 1322 N N . VAL A 1 177 ? 3.871 -15.781 -2.529 1 87.62 177 VAL A N 1
ATOM 1323 C CA . VAL A 1 177 ? 2.889 -15.688 -3.605 1 87.62 177 VAL A CA 1
ATOM 1324 C C . VAL A 1 177 ? 3.568 -15.219 -4.887 1 87.62 177 VAL A C 1
ATOM 1326 O O . VAL A 1 177 ? 3.307 -15.75 -5.969 1 87.62 177 VAL A O 1
ATOM 1329 N N . LEU A 1 178 ? 4.41 -14.18 -4.809 1 90.19 178 LEU A N 1
ATOM 1330 C CA . LEU A 1 178 ? 5.129 -13.688 -5.977 1 90.19 178 LEU A CA 1
ATOM 1331 C C . LEU A 1 178 ? 5.992 -14.781 -6.586 1 90.19 178 LEU A C 1
ATOM 1333 O O . LEU A 1 178 ? 6.016 -14.953 -7.809 1 90.19 178 LEU A O 1
ATOM 1337 N N . LEU A 1 179 ? 6.656 -15.547 -5.742 1 89.94 179 LEU A N 1
ATOM 1338 C CA . LEU A 1 179 ? 7.543 -16.594 -6.223 1 89.94 179 LEU A CA 1
ATOM 1339 C C . LEU A 1 179 ? 6.742 -17.719 -6.887 1 89.94 179 LEU A C 1
ATOM 1341 O O . LEU A 1 179 ? 7.129 -18.219 -7.949 1 89.94 179 LEU A O 1
ATOM 1345 N N . ARG A 1 180 ? 5.656 -18.078 -6.34 1 86.19 180 ARG A N 1
ATOM 1346 C CA . ARG A 1 180 ? 4.816 -19.156 -6.855 1 86.19 180 ARG A CA 1
ATOM 1347 C C . ARG A 1 180 ? 4.18 -18.766 -8.188 1 86.19 180 ARG A C 1
ATOM 1349 O O . ARG A 1 180 ? 4 -19.609 -9.062 1 86.19 180 ARG A O 1
ATOM 1356 N N . SER A 1 181 ? 3.859 -17.516 -8.281 1 86.38 181 SER A N 1
ATOM 1357 C CA . SER A 1 181 ? 3.115 -17.094 -9.461 1 86.38 181 SER A CA 1
ATOM 1358 C C . SER A 1 181 ? 4.055 -16.766 -10.617 1 86.38 181 SER A C 1
ATOM 1360 O O . SER A 1 181 ? 3.635 -16.75 -11.781 1 86.38 181 SER A O 1
ATOM 1362 N N . SER A 1 182 ? 5.242 -16.484 -10.297 1 86.69 182 SER A N 1
ATOM 1363 C CA . SER A 1 182 ? 6.121 -15.938 -11.328 1 86.69 182 SER A CA 1
ATOM 1364 C C . SER A 1 182 ? 7.023 -17.016 -11.914 1 86.69 182 SER A C 1
ATOM 1366 O O . SER A 1 182 ? 7.461 -16.906 -13.062 1 86.69 182 SER A O 1
ATOM 1368 N N . GLY A 1 183 ? 7.348 -17.969 -11.078 1 79.19 183 GLY A N 1
ATOM 1369 C CA .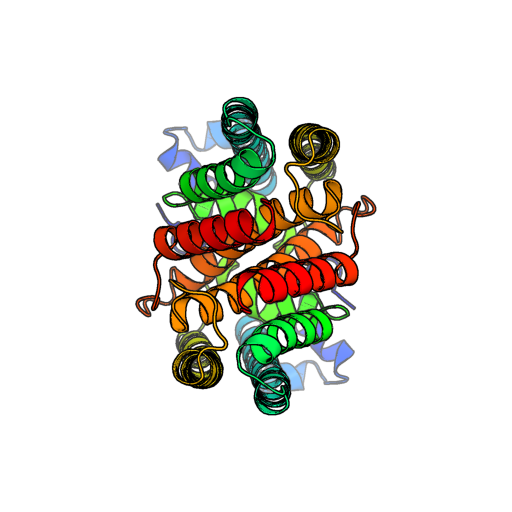 GLY A 1 183 ? 8.266 -19 -11.555 1 79.19 183 GLY A CA 1
ATOM 1370 C C . GLY A 1 183 ? 7.574 -20.125 -12.297 1 79.19 183 GLY A C 1
ATOM 1371 O O . GLY A 1 183 ? 6.371 -20.344 -12.125 1 79.19 183 GLY A O 1
ATOM 1372 N N . ARG A 1 184 ? 8.281 -20.672 -13.219 1 70.62 184 ARG A N 1
ATOM 1373 C CA . ARG A 1 184 ? 7.844 -21.891 -13.891 1 70.62 184 ARG A CA 1
ATOM 1374 C C . ARG A 1 184 ? 8.18 -23.125 -13.055 1 70.62 184 ARG A C 1
ATOM 1376 O O . ARG A 1 184 ? 9.156 -23.125 -12.305 1 70.62 184 ARG A O 1
ATOM 1383 N N . MET B 1 1 ? -12.914 17.266 -6.496 1 32.5 1 MET B N 1
ATOM 1384 C CA . MET B 1 1 ? -12.008 18.406 -6.637 1 32.5 1 MET B CA 1
ATOM 1385 C C . MET B 1 1 ? -10.945 18.391 -5.547 1 32.5 1 MET B C 1
ATOM 1387 O O . MET B 1 1 ? -11.25 18.562 -4.367 1 32.5 1 MET B O 1
ATOM 1391 N N . LEU B 1 2 ? -10.109 17.484 -5.621 1 42.81 2 LEU B N 1
ATOM 1392 C CA . LEU B 1 2 ? -9.094 17.484 -4.57 1 42.81 2 LEU B CA 1
ATOM 1393 C C . LEU B 1 2 ? -8.422 18.844 -4.473 1 42.81 2 LEU B C 1
ATOM 1395 O O . LEU B 1 2 ? -8.094 19.469 -5.492 1 42.81 2 LEU B O 1
ATOM 1399 N N . VAL B 1 3 ? -8.781 19.609 -3.375 1 41.25 3 VAL B N 1
ATOM 1400 C CA . VAL B 1 3 ? -8.414 20.953 -2.941 1 41.25 3 VAL B CA 1
ATOM 1401 C C . VAL B 1 3 ? -6.922 21.172 -3.178 1 41.25 3 VAL B C 1
ATOM 1403 O O . VAL B 1 3 ? -6.117 20.266 -3.016 1 41.25 3 VAL B O 1
ATOM 1406 N N . ARG B 1 4 ? -6.672 22.031 -3.973 1 46.78 4 ARG B N 1
ATOM 1407 C CA . ARG B 1 4 ? -5.371 22.703 -3.906 1 46.78 4 ARG B CA 1
ATOM 1408 C C . ARG B 1 4 ? -4.824 22.688 -2.482 1 46.78 4 ARG B C 1
ATOM 1410 O O . ARG B 1 4 ? -5.512 23.094 -1.544 1 46.78 4 ARG B O 1
ATOM 1417 N N . GLY B 1 5 ? -3.842 21.859 -2.293 1 54.78 5 GLY B N 1
ATOM 1418 C CA . GLY B 1 5 ? -3.205 21.781 -0.989 1 54.78 5 GLY B CA 1
ATOM 1419 C C . GLY B 1 5 ? -3.361 20.438 -0.324 1 54.78 5 GLY B C 1
ATOM 1420 O O . GLY B 1 5 ? -3.006 20.266 0.844 1 54.78 5 GLY B O 1
ATOM 1421 N N . GLY B 1 6 ? -4.035 19.484 -1.074 1 59.09 6 GLY B N 1
ATOM 1422 C CA . GLY B 1 6 ? -4.172 18.172 -0.471 1 59.09 6 GLY B CA 1
ATOM 1423 C C . GLY B 1 6 ? -5.238 18.125 0.608 1 59.09 6 GLY B C 1
ATOM 1424 O O . GLY B 1 6 ? -6.121 18.984 0.659 1 59.09 6 GLY B O 1
ATOM 1425 N N . VAL B 1 7 ? -5.375 17.031 1.407 1 62.31 7 VAL B N 1
ATOM 1426 C CA . VAL B 1 7 ? -6.309 16.859 2.518 1 62.31 7 VAL B CA 1
ATOM 1427 C C . VAL B 1 7 ? -6.109 17.969 3.537 1 62.31 7 VAL B C 1
ATOM 1429 O O . VAL B 1 7 ? -7.066 18.422 4.18 1 62.31 7 VAL B O 1
ATOM 1432 N N . LEU B 1 8 ? -4.91 18.422 3.504 1 62.22 8 LEU B N 1
ATOM 1433 C CA . LEU B 1 8 ? -4.598 19.469 4.465 1 62.22 8 LEU B CA 1
ATOM 1434 C C . LEU B 1 8 ? -5.207 20.797 4.023 1 62.22 8 LEU B C 1
ATOM 1436 O O . LEU B 1 8 ? -5.41 21.703 4.848 1 62.22 8 LEU B O 1
ATOM 1440 N N . GLY B 1 9 ? -5.5 20.828 2.83 1 64.56 9 GLY B N 1
ATOM 1441 C CA . GLY B 1 9 ? -6.129 22.031 2.336 1 64.56 9 GLY B CA 1
ATOM 1442 C C . GLY B 1 9 ? -7.633 22.047 2.52 1 64.56 9 GLY B C 1
ATOM 1443 O O . GLY B 1 9 ? -8.297 23.047 2.215 1 64.56 9 GLY B O 1
ATOM 1444 N N . LEU B 1 10 ? -8.055 20.953 3.078 1 66.12 10 LEU B N 1
ATOM 1445 C CA . LEU B 1 10 ? -9.492 20.859 3.303 1 66.12 10 LEU B CA 1
ATOM 1446 C C . LEU B 1 10 ? -9.922 21.797 4.43 1 66.12 10 LEU B C 1
ATOM 1448 O O . LEU B 1 10 ? -9.352 21.766 5.52 1 66.12 10 LEU B O 1
ATOM 1452 N N . THR B 1 11 ? -10.594 22.859 4.059 1 65.44 11 THR B N 1
ATOM 1453 C CA . THR B 1 11 ? -11.141 23.781 5.051 1 65.44 11 THR B CA 1
ATOM 1454 C C . THR B 1 11 ? -12.656 23.625 5.137 1 65.44 11 THR B C 1
ATOM 1456 O O . THR B 1 11 ? -13.297 23.125 4.207 1 65.44 11 THR B O 1
ATOM 1459 N N . LEU B 1 12 ? -13.133 23.828 6.34 1 66.81 12 LEU B N 1
ATOM 1460 C CA . LEU B 1 12 ? -14.578 23.844 6.531 1 66.81 12 LEU B CA 1
ATOM 1461 C C . LEU B 1 12 ? -15.258 24.75 5.516 1 66.81 12 LEU B C 1
ATOM 1463 O O . LEU B 1 12 ? -16.344 24.422 5.02 1 66.81 12 LEU B O 1
ATOM 1467 N N . GLU B 1 13 ? -14.586 25.734 5.254 1 70.5 13 GLU B N 1
ATOM 1468 C CA . GLU B 1 13 ? -15.141 26.688 4.301 1 70.5 13 GLU B CA 1
ATOM 1469 C C . GLU B 1 13 ? -15.25 26.078 2.908 1 70.5 13 GLU B C 1
ATOM 1471 O O . GLU B 1 13 ? -16.266 26.25 2.227 1 70.5 13 GLU B O 1
ATOM 1476 N N . ALA B 1 14 ? -14.211 25.406 2.588 1 70.25 14 ALA B N 1
ATOM 1477 C CA . ALA B 1 14 ? -14.195 24.781 1.271 1 70.25 14 ALA B CA 1
ATOM 1478 C C . ALA B 1 14 ? -15.258 23.688 1.178 1 70.25 14 ALA B C 1
ATOM 1480 O O . ALA B 1 14 ? -15.906 23.531 0.141 1 70.25 14 ALA B O 1
ATOM 1481 N N . VAL B 1 15 ? -15.422 22.969 2.242 1 71.56 15 VAL B N 1
ATOM 1482 C CA . VAL B 1 15 ? -16.406 21.891 2.285 1 71.56 15 VAL B CA 1
ATOM 1483 C C . VAL B 1 15 ? -17.812 22.484 2.248 1 71.56 15 VAL B C 1
ATOM 1485 O O . VAL B 1 15 ? -18.703 21.953 1.563 1 71.56 15 VAL B O 1
ATOM 1488 N N . ALA B 1 16 ? -17.969 23.516 3.016 1 72.06 16 ALA B N 1
ATOM 1489 C CA . ALA B 1 16 ? -19.266 24.172 3.045 1 72.06 16 ALA B CA 1
ATOM 1490 C C . ALA B 1 16 ? -19.672 24.656 1.652 1 72.06 16 ALA B C 1
ATOM 1492 O O . ALA B 1 16 ? -20.812 24.484 1.239 1 72.06 16 ALA B O 1
ATOM 1493 N N . ALA B 1 17 ? -18.734 25.156 0.979 1 71.31 17 ALA B N 1
ATOM 1494 C CA . ALA B 1 17 ? -19 25.688 -0.358 1 71.31 17 ALA B CA 1
ATOM 1495 C C . ALA B 1 17 ? -19.391 24.562 -1.322 1 71.31 17 ALA B C 1
ATOM 1497 O O . ALA B 1 17 ? -20.297 24.734 -2.141 1 71.31 17 ALA B O 1
ATOM 1498 N N . GLU B 1 18 ? -18.766 23.438 -1.125 1 68.31 18 GLU B N 1
ATOM 1499 C CA . GLU B 1 18 ? -19.016 22.312 -2.027 1 68.31 18 GLU B CA 1
ATOM 1500 C C . GLU B 1 18 ? -20.344 21.641 -1.704 1 68.31 18 GLU B C 1
ATOM 1502 O O . GLU B 1 18 ? -21.016 21.125 -2.6 1 68.31 18 GLU B O 1
ATOM 1507 N N . ALA B 1 19 ? -20.641 21.578 -0.501 1 68.5 19 ALA B N 1
ATOM 1508 C CA . ALA B 1 19 ? -21.844 20.875 -0.058 1 68.5 19 ALA B CA 1
ATOM 1509 C C . ALA B 1 19 ? -23.062 21.797 -0.072 1 68.5 19 ALA B C 1
ATOM 1511 O O . ALA B 1 19 ? -24.172 21.391 0.281 1 68.5 19 ALA B O 1
ATOM 1512 N N . ASP B 1 20 ? -22.859 22.922 -0.539 1 73.38 20 ASP B N 1
ATOM 1513 C CA . ASP B 1 20 ? -23.922 23.922 -0.545 1 73.38 20 ASP B CA 1
ATOM 1514 C C . ASP B 1 20 ? -24.516 24.109 0.849 1 73.38 20 ASP B C 1
ATOM 1516 O O . ASP B 1 20 ? -25.734 24.125 1.012 1 73.38 20 ASP B O 1
ATOM 1520 N N . LEU B 1 21 ? -23.766 23.984 1.738 1 71.62 21 LEU B N 1
ATOM 1521 C CA . LEU B 1 21 ? -24.141 24.266 3.119 1 71.62 21 LEU B CA 1
ATOM 1522 C C . LEU B 1 21 ? -23.562 25.609 3.559 1 71.62 21 LEU B C 1
ATOM 1524 O O . LEU B 1 21 ? -22.516 26.031 3.064 1 71.62 21 LEU B O 1
ATOM 1528 N N . SER B 1 22 ? -24.375 26.25 4.387 1 70.69 22 SER B N 1
ATOM 1529 C CA . SER B 1 22 ? -23.828 27.469 4.973 1 70.69 22 SER B CA 1
ATOM 1530 C C . SER B 1 22 ? -22.719 27.156 5.973 1 70.69 22 SER B C 1
ATOM 1532 O O . SER B 1 22 ? -22.688 26.062 6.555 1 70.69 22 SER B O 1
ATOM 1534 N N . LYS B 1 23 ? -21.703 28.047 6 1 73.75 23 LYS B N 1
ATOM 1535 C CA . LYS B 1 23 ? -20.625 27.906 6.969 1 73.75 23 LYS B CA 1
ATOM 1536 C C . LYS B 1 23 ? -21.172 27.688 8.375 1 73.75 23 LYS B C 1
ATOM 1538 O O . LYS B 1 23 ? -20.703 26.797 9.094 1 73.75 23 LYS B O 1
ATOM 1543 N N . PRO B 1 24 ? -22.203 28.453 8.719 1 72.31 24 PRO B N 1
ATOM 1544 C CA . PRO B 1 24 ? -22.766 28.25 10.062 1 72.31 24 PRO B CA 1
ATOM 1545 C C . PRO B 1 24 ? -23.359 26.859 10.242 1 72.31 24 PRO B C 1
ATOM 1547 O O . PRO B 1 24 ? -23.25 26.266 11.32 1 72.31 24 PRO B O 1
ATOM 1550 N N . SER B 1 25 ? -23.906 26.375 9.289 1 74.5 25 SER B N 1
ATOM 1551 C CA . SER B 1 25 ? -24.484 25.031 9.359 1 74.5 25 SER B CA 1
ATOM 1552 C C . SER B 1 25 ? -23.406 23.984 9.562 1 74.5 25 SER B C 1
ATOM 1554 O O . SER B 1 25 ? -23.578 23.047 10.344 1 74.5 25 SER B O 1
ATOM 1556 N N . LEU B 1 26 ? -22.312 24.141 8.938 1 74.62 26 LEU B N 1
ATOM 1557 C CA . LEU B 1 26 ? -21.219 23.188 9.055 1 74.62 26 LEU B CA 1
ATOM 1558 C C . LEU B 1 26 ? -20.609 23.25 10.453 1 74.62 26 LEU B C 1
ATOM 1560 O O . LEU B 1 26 ? -20.25 22.203 11.023 1 74.62 26 LEU B O 1
ATOM 1564 N N . PHE B 1 27 ? -20.672 24.531 10.922 1 74.75 27 PHE B N 1
ATOM 1565 C CA . PHE B 1 27 ? -20.094 24.719 12.242 1 74.75 27 PHE B CA 1
ATOM 1566 C C . PHE B 1 27 ? -21.031 24.172 13.32 1 74.75 27 PHE B C 1
ATOM 1568 O O . PHE B 1 27 ? -20.609 23.844 14.422 1 74.75 27 PHE B O 1
ATOM 1575 N N . TYR B 1 28 ? -22.234 24.203 12.867 1 75.56 28 TYR B N 1
ATOM 1576 C CA . TYR B 1 28 ? -23.219 23.625 13.781 1 75.56 28 TYR B CA 1
ATOM 1577 C C . TYR B 1 28 ? -23.031 22.109 13.891 1 75.56 28 TYR B C 1
ATOM 1579 O O . TYR B 1 28 ? -23.125 21.547 14.977 1 75.56 28 TYR B O 1
ATOM 1587 N N . TYR B 1 29 ? -22.625 21.516 12.852 1 77.94 29 TYR B N 1
ATOM 1588 C CA . TYR B 1 29 ? -22.531 20.047 12.781 1 77.94 29 TYR B CA 1
ATOM 1589 C C . TYR B 1 29 ? -21.125 19.578 13.141 1 77.94 29 TYR B C 1
ATOM 1591 O O . TYR B 1 29 ? -20.969 18.5 13.711 1 77.94 29 TYR B O 1
ATOM 1599 N N . PHE B 1 30 ? -20.172 20.406 12.789 1 82.12 30 PHE B N 1
ATOM 1600 C CA . PHE B 1 30 ? -18.797 20 13.023 1 82.12 30 PHE B CA 1
ATOM 1601 C C . PHE B 1 30 ? -18.047 21.047 13.82 1 82.12 30 PHE B C 1
ATOM 1603 O O . PHE B 1 30 ? -18.016 22.234 13.445 1 82.12 30 PHE B O 1
ATOM 1610 N N . ARG B 1 31 ? -17.516 20.656 14.93 1 78.69 31 ARG B N 1
ATOM 1611 C CA . ARG B 1 31 ? -16.844 21.562 15.852 1 78.69 31 ARG B CA 1
ATOM 1612 C C . ARG B 1 31 ? -15.453 21.938 15.344 1 78.69 31 ARG B C 1
ATOM 1614 O O . ARG B 1 31 ? -14.898 22.969 15.727 1 78.69 31 ARG B O 1
ATOM 1621 N N . SER B 1 32 ? -14.93 21.047 14.531 1 77.88 32 SER B N 1
ATOM 1622 C CA . SER B 1 32 ? -13.57 21.266 14.031 1 77.88 32 SER B CA 1
ATOM 1623 C C . SER B 1 32 ? -13.359 20.562 12.688 1 77.88 32 SER B C 1
ATOM 1625 O O . SER B 1 32 ? -14.18 19.734 12.281 1 77.88 32 SER B O 1
ATOM 1627 N N . LYS B 1 33 ? -12.367 20.984 12.039 1 77.25 33 LYS B N 1
ATOM 1628 C CA . LYS B 1 33 ? -11.953 20.312 10.812 1 77.25 33 LYS B CA 1
ATOM 1629 C C . LYS B 1 33 ? -11.711 18.812 11.047 1 77.25 33 LYS B C 1
ATOM 1631 O O . LYS B 1 33 ? -12.039 17.984 10.203 1 77.25 33 LYS B O 1
ATOM 1636 N N . GLU B 1 34 ? -11.211 18.531 12.133 1 76.69 34 GLU B N 1
ATOM 1637 C CA . GLU B 1 34 ? -10.938 17.141 12.492 1 76.69 34 GLU B CA 1
ATOM 1638 C C . GLU B 1 34 ? -12.227 16.344 12.625 1 76.69 34 GLU B C 1
ATOM 1640 O O . GLU B 1 34 ? -12.289 15.18 12.195 1 76.69 34 GLU B O 1
ATOM 1645 N N . ASP B 1 35 ? -13.156 16.984 13.156 1 79.06 35 ASP B N 1
ATOM 1646 C CA . ASP B 1 35 ? -14.453 16.328 13.297 1 79.06 35 ASP B CA 1
ATOM 1647 C C . ASP B 1 35 ? -15.078 16.047 11.93 1 79.06 35 ASP B C 1
ATOM 1649 O O . ASP B 1 35 ? -15.641 14.977 11.703 1 79.06 35 ASP B O 1
ATOM 1653 N N . LEU B 1 36 ? -15.008 17.031 11.125 1 81.19 36 LEU B N 1
ATOM 1654 C CA . LEU B 1 36 ? -15.555 16.891 9.781 1 81.19 36 LEU B CA 1
ATOM 1655 C C . LEU B 1 36 ? -14.836 15.797 9.008 1 81.19 36 LEU B C 1
ATOM 1657 O O . LEU B 1 36 ? -15.477 14.922 8.414 1 81.19 36 LEU B O 1
ATOM 1661 N N . VAL B 1 37 ? -13.57 15.781 9.031 1 80.62 37 VAL B N 1
ATOM 1662 C CA . VAL B 1 37 ? -12.766 14.805 8.305 1 80.62 37 VAL B CA 1
ATOM 1663 C C . VAL B 1 37 ? -13.023 13.406 8.859 1 80.62 37 VAL B C 1
ATOM 1665 O O . VAL B 1 37 ? -13.133 12.445 8.102 1 80.62 37 VAL B O 1
ATOM 1668 N N . GLY B 1 38 ? -13.078 13.352 10.125 1 81.12 38 GLY B N 1
ATOM 1669 C CA . GLY B 1 38 ? -13.398 12.078 10.758 1 81.12 38 GLY B CA 1
ATOM 1670 C C . GLY B 1 38 ? -14.727 11.516 10.305 1 81.12 38 GLY B C 1
ATOM 1671 O O . GLY B 1 38 ? -14.844 10.312 10.039 1 81.12 38 GLY B O 1
ATOM 1672 N N . ALA B 1 39 ? -15.688 12.391 10.258 1 82.56 39 ALA B N 1
ATOM 1673 C CA . ALA B 1 39 ? -17.016 11.961 9.828 1 82.56 39 ALA B CA 1
ATOM 1674 C C . ALA B 1 39 ? -16.984 11.492 8.375 1 82.56 39 ALA B C 1
ATOM 1676 O O . ALA B 1 39 ? -17.625 10.492 8.023 1 82.56 39 ALA B O 1
ATOM 1677 N N . LEU B 1 40 ? -16.312 12.18 7.551 1 84.81 40 LEU B N 1
ATOM 1678 C CA . LEU B 1 40 ? -16.172 11.805 6.148 1 84.81 40 LEU B CA 1
ATOM 1679 C C . LEU B 1 40 ? -15.43 10.469 6.016 1 84.81 40 LEU B C 1
ATOM 1681 O O . LEU B 1 40 ? -15.773 9.648 5.16 1 84.81 40 LEU B O 1
ATOM 1685 N N . ALA B 1 41 ? -14.477 10.281 6.844 1 85.75 41 ALA B N 1
ATOM 1686 C CA . ALA B 1 41 ? -13.703 9.039 6.832 1 85.75 41 ALA B CA 1
ATOM 1687 C C . ALA B 1 41 ? -14.586 7.848 7.199 1 85.75 41 ALA B C 1
ATOM 1689 O O . ALA B 1 41 ? -14.508 6.793 6.562 1 85.75 41 ALA B O 1
ATOM 1690 N N . VAL B 1 42 ? -15.391 7.996 8.164 1 85.25 42 VAL B N 1
ATOM 1691 C CA . VAL B 1 42 ? -16.266 6.918 8.617 1 85.25 42 VAL B CA 1
ATOM 1692 C C . VAL B 1 42 ? -17.281 6.586 7.52 1 85.25 42 VAL B C 1
ATOM 1694 O O . VAL B 1 42 ? -17.516 5.414 7.219 1 85.25 42 VAL B O 1
ATOM 1697 N N . GLU B 1 43 ? -17.812 7.617 6.969 1 88.56 43 GLU B N 1
ATOM 1698 C CA . GLU B 1 43 ? -18.75 7.41 5.871 1 88.56 43 GLU B CA 1
ATOM 1699 C C . GLU B 1 43 ? -18.094 6.695 4.699 1 88.56 43 GLU B C 1
ATOM 1701 O O . GLU B 1 43 ? -18.672 5.793 4.098 1 88.56 43 GLU B O 1
ATOM 1706 N N . GLY B 1 44 ? -16.938 7.133 4.352 1 90.81 44 GLY B N 1
ATOM 1707 C CA . GLY B 1 44 ? -16.188 6.492 3.285 1 90.81 44 GLY B CA 1
ATOM 1708 C C . GLY B 1 44 ? -15.883 5.031 3.566 1 90.81 44 GLY B C 1
ATOM 1709 O O . GLY B 1 44 ? -15.977 4.188 2.672 1 90.81 44 GLY B O 1
ATOM 1710 N N . LEU B 1 45 ? -15.531 4.746 4.762 1 89.62 45 LEU B N 1
ATOM 1711 C CA . LEU B 1 45 ? -15.234 3.375 5.16 1 89.62 45 LEU B CA 1
ATOM 1712 C C . LEU B 1 45 ? -16.469 2.498 5.066 1 89.62 45 LEU B C 1
ATOM 1714 O O . LEU B 1 45 ? -16.406 1.359 4.602 1 89.62 45 LEU B O 1
ATOM 1718 N N . GLU B 1 46 ? -17.547 3.016 5.543 1 92.75 46 GLU B N 1
ATOM 1719 C CA . GLU B 1 46 ? -18.797 2.266 5.484 1 92.75 46 GLU B CA 1
ATOM 1720 C C . GLU B 1 46 ? -19.203 1.964 4.043 1 92.75 46 GLU B C 1
ATOM 1722 O O . GLU B 1 46 ? -19.656 0.86 3.734 1 92.75 46 GLU B O 1
ATOM 1727 N N . ARG B 1 47 ? -19.047 2.936 3.205 1 94.12 47 ARG B N 1
ATOM 1728 C CA . ARG B 1 47 ? -19.297 2.725 1.783 1 94.12 47 ARG B CA 1
ATOM 1729 C C . ARG B 1 47 ? -18.359 1.664 1.216 1 94.12 47 ARG B C 1
ATOM 1731 O O . ARG B 1 47 ? -18.781 0.785 0.466 1 94.12 47 ARG B O 1
ATOM 1738 N N . GLU B 1 48 ? -17.078 1.738 1.563 1 95.62 48 GLU B N 1
ATOM 1739 C CA . GLU B 1 48 ? -16.094 0.758 1.102 1 95.62 48 GLU B CA 1
ATOM 1740 C C . GLU B 1 48 ? -16.484 -0.655 1.524 1 95.62 48 GLU B C 1
ATOM 1742 O O . GLU B 1 48 ? -16.484 -1.576 0.706 1 95.62 48 GLU B O 1
ATOM 1747 N N . VAL B 1 49 ? -16.859 -0.809 2.77 1 94.75 49 VAL B N 1
ATOM 1748 C CA . VAL B 1 49 ? -17.188 -2.129 3.301 1 94.75 49 VAL B CA 1
ATOM 1749 C C . VAL B 1 49 ? -18.406 -2.693 2.572 1 94.75 49 VAL B C 1
ATOM 1751 O O . VAL B 1 49 ? -18.422 -3.871 2.207 1 94.75 49 VAL B O 1
ATOM 1754 N N . LYS B 1 50 ? -19.359 -1.833 2.35 1 95.94 50 LYS B N 1
ATOM 1755 C CA . LYS B 1 50 ? -20.578 -2.273 1.66 1 95.94 50 LYS B CA 1
ATOM 1756 C C . LYS B 1 50 ? -20.25 -2.736 0.241 1 95.94 50 LYS B C 1
ATOM 1758 O O . LYS B 1 50 ? -20.703 -3.803 -0.185 1 95.94 50 LYS B O 1
ATOM 1763 N N . VAL B 1 51 ? -19.5 -1.999 -0.475 1 97.25 51 VAL B N 1
ATOM 1764 C CA . VAL B 1 51 ? -19.141 -2.307 -1.853 1 97.25 51 VAL B CA 1
ATOM 1765 C C . VAL B 1 51 ? -18.312 -3.596 -1.895 1 97.25 51 VAL B C 1
ATOM 1767 O O . VAL B 1 51 ? -18.562 -4.469 -2.729 1 97.25 51 VAL B O 1
ATOM 1770 N N . LEU B 1 52 ? -17.375 -3.732 -0.975 1 97.56 52 LEU B N 1
ATOM 1771 C CA . LEU B 1 52 ? -16.5 -4.891 -0.968 1 97.56 52 LEU B CA 1
ATOM 1772 C C . LEU B 1 52 ? -17.25 -6.145 -0.532 1 97.56 52 LEU B C 1
ATOM 1774 O O . LEU B 1 52 ? -17.016 -7.23 -1.064 1 97.56 52 LEU B O 1
ATOM 1778 N N . GLU B 1 53 ? -18.109 -5.984 0.448 1 96.56 53 GLU B N 1
ATOM 1779 C CA . GLU B 1 53 ? -18.906 -7.129 0.876 1 96.56 53 GLU B CA 1
ATOM 1780 C C . GLU B 1 53 ? -19.75 -7.676 -0.275 1 96.56 53 GLU B C 1
ATOM 1782 O O . GLU B 1 53 ? -19.812 -8.891 -0.472 1 96.56 53 GLU B O 1
ATOM 1787 N N . ALA B 1 54 ? -20.344 -6.816 -0.992 1 97.62 54 ALA B N 1
ATOM 1788 C CA . ALA B 1 54 ? -21.156 -7.227 -2.143 1 97.62 54 ALA B CA 1
ATOM 1789 C C . ALA B 1 54 ? -20.297 -7.957 -3.174 1 97.62 54 ALA B C 1
ATOM 1791 O O . ALA B 1 54 ? -20.703 -9 -3.695 1 97.62 54 ALA B O 1
ATOM 1792 N N . ALA B 1 55 ? -19.125 -7.484 -3.461 1 98.06 55 ALA B N 1
ATOM 1793 C CA . ALA B 1 55 ? -18.234 -8.07 -4.453 1 98.06 55 ALA B CA 1
ATOM 1794 C C . ALA B 1 55 ? -17.75 -9.453 -4.012 1 98.06 55 ALA B C 1
ATOM 1796 O O . ALA B 1 55 ? -17.75 -10.398 -4.801 1 98.06 55 ALA B O 1
ATOM 1797 N N . VAL B 1 56 ? -17.359 -9.539 -2.742 1 97.44 56 VAL B N 1
ATOM 1798 C CA . VAL B 1 56 ? -16.828 -10.781 -2.188 1 97.44 56 VAL B CA 1
ATOM 1799 C C . VAL B 1 56 ? -17.922 -11.844 -2.156 1 97.44 56 VAL B C 1
ATOM 1801 O O . VAL B 1 56 ? -17.703 -12.992 -2.531 1 97.44 56 VAL B O 1
ATOM 1804 N N . THR B 1 57 ? -19.156 -11.43 -1.788 1 96.31 57 THR B N 1
ATOM 1805 C CA . THR B 1 57 ? -20.266 -12.352 -1.654 1 96.31 57 THR B CA 1
ATOM 1806 C C . THR B 1 57 ? -20.75 -12.836 -3.025 1 96.31 57 THR B C 1
ATOM 1808 O O . THR B 1 57 ? -21.172 -13.984 -3.176 1 96.31 57 THR B O 1
ATOM 1811 N N . ALA B 1 58 ? -20.625 -12.039 -4.035 1 97.56 58 ALA B N 1
ATOM 1812 C CA . ALA B 1 58 ? -21.125 -12.352 -5.367 1 97.56 58 ALA B CA 1
ATOM 1813 C C . ALA B 1 58 ? -20.141 -13.234 -6.137 1 97.56 58 ALA B C 1
ATOM 1815 O O . ALA B 1 58 ? -20.5 -13.812 -7.168 1 97.56 58 ALA B O 1
ATOM 1816 N N . ALA B 1 59 ? -18.906 -13.352 -5.684 1 97.44 59 ALA B N 1
ATOM 1817 C CA . ALA B 1 59 ? -17.891 -14.117 -6.395 1 97.44 59 ALA B CA 1
ATOM 1818 C C . ALA B 1 59 ? -18.203 -15.609 -6.391 1 97.44 59 ALA B C 1
ATOM 1820 O O . ALA B 1 59 ? -18.844 -16.109 -5.457 1 97.44 59 ALA B O 1
ATOM 1821 N N . ALA B 1 60 ? -17.734 -16.312 -7.402 1 96.31 60 ALA B N 1
ATOM 1822 C CA . ALA B 1 60 ? -18.094 -17.719 -7.609 1 96.31 60 ALA B CA 1
ATOM 1823 C C . ALA B 1 60 ? -17.328 -18.625 -6.641 1 96.31 60 ALA B C 1
ATOM 1825 O O . ALA B 1 60 ? -17.766 -19.734 -6.348 1 96.31 60 ALA B O 1
ATOM 1826 N N . SER B 1 61 ? -16.203 -18.312 -6.145 1 96.62 61 SER B N 1
ATOM 1827 C CA . SER B 1 61 ? -15.352 -19.078 -5.242 1 96.62 61 SER B CA 1
ATOM 1828 C C . SER B 1 61 ? -14.516 -18.156 -4.352 1 96.62 61 SER B C 1
ATOM 1830 O O . SER B 1 61 ? -14.516 -16.938 -4.531 1 96.62 61 SER B O 1
ATOM 1832 N N . GLY B 1 62 ? -13.844 -18.719 -3.371 1 96.69 62 GLY B N 1
ATOM 1833 C CA . GLY B 1 62 ? -12.938 -17.969 -2.523 1 96.69 62 GLY B CA 1
ATOM 1834 C C . GLY B 1 62 ? -11.797 -17.312 -3.293 1 96.69 62 GLY B C 1
ATOM 1835 O O . GLY B 1 62 ? -11.469 -16.156 -3.068 1 96.69 62 GLY B O 1
ATOM 1836 N N . VAL B 1 63 ? -11.305 -18.109 -4.203 1 95.5 63 VAL B N 1
ATOM 1837 C CA . VAL B 1 63 ? -10.188 -17.625 -5.016 1 95.5 63 VAL B CA 1
ATOM 1838 C C . VAL B 1 63 ? -10.656 -16.453 -5.883 1 95.5 63 VAL B C 1
ATOM 1840 O O . VAL B 1 63 ? -9.977 -15.43 -5.973 1 95.5 63 VAL B O 1
ATOM 1843 N N . GLU B 1 64 ? -11.828 -16.547 -6.457 1 96.88 64 GLU B N 1
ATOM 1844 C CA . GLU B 1 64 ? -12.367 -15.453 -7.25 1 96.88 64 GLU B CA 1
ATOM 1845 C C . GLU B 1 64 ? -12.703 -14.25 -6.375 1 96.88 64 GLU B C 1
ATOM 1847 O O . GLU B 1 64 ? -12.648 -13.109 -6.836 1 96.88 64 GLU B O 1
ATOM 1852 N N . ALA B 1 65 ? -13.055 -14.523 -5.113 1 97.75 65 ALA B N 1
ATOM 1853 C CA . ALA B 1 65 ? -13.383 -13.445 -4.176 1 97.75 65 ALA B CA 1
ATOM 1854 C C . ALA B 1 65 ? -12.148 -12.602 -3.865 1 97.75 65 ALA B C 1
ATOM 1856 O O . ALA B 1 65 ? -12.258 -11.398 -3.607 1 97.75 65 ALA B O 1
ATOM 1857 N N . LEU B 1 66 ? -10.938 -13.195 -3.896 1 96.31 66 LEU B N 1
ATOM 1858 C CA . LEU B 1 66 ? -9.703 -12.438 -3.719 1 96.31 66 LEU B CA 1
ATOM 1859 C C . LEU B 1 66 ? -9.586 -11.344 -4.77 1 96.31 66 LEU B C 1
ATOM 1861 O O . LEU B 1 66 ? -9.383 -10.172 -4.43 1 96.31 66 LEU B O 1
ATOM 1865 N N . ALA B 1 67 ? -9.742 -11.797 -5.98 1 96.69 67 ALA B N 1
ATOM 1866 C CA . ALA B 1 67 ? -9.633 -10.859 -7.098 1 96.69 67 ALA B CA 1
ATOM 1867 C C . ALA B 1 67 ? -10.766 -9.836 -7.07 1 96.69 67 ALA B C 1
ATOM 1869 O O . ALA B 1 67 ? -10.547 -8.664 -7.371 1 96.69 67 ALA B O 1
ATOM 1870 N N . ALA B 1 68 ? -11.961 -10.273 -6.707 1 98 68 ALA B N 1
ATOM 1871 C CA . ALA B 1 68 ? -13.117 -9.383 -6.641 1 98 68 ALA B CA 1
ATOM 1872 C C . ALA B 1 68 ? -12.891 -8.266 -5.625 1 98 68 ALA B C 1
ATOM 1874 O O . ALA B 1 68 ? -13.258 -7.113 -5.867 1 98 68 ALA B O 1
ATOM 1875 N N . LEU B 1 69 ? -12.336 -8.609 -4.504 1 98.06 69 LEU B N 1
ATOM 1876 C CA . LEU B 1 69 ? -12.031 -7.617 -3.48 1 98.06 69 LEU B CA 1
ATOM 1877 C C . LEU B 1 69 ? -11.062 -6.566 -4.016 1 98.06 69 LEU B C 1
ATOM 1879 O O . LEU B 1 69 ? -11.297 -5.363 -3.863 1 98.06 69 LEU B O 1
ATOM 1883 N N . VAL B 1 70 ? -9.977 -7.012 -4.633 1 97.88 70 VAL B N 1
ATOM 1884 C CA . VAL B 1 70 ? -8.961 -6.105 -5.16 1 97.88 70 VAL B CA 1
ATOM 1885 C C . VAL B 1 70 ? -9.586 -5.195 -6.219 1 97.88 70 VAL B C 1
ATOM 1887 O O . VAL B 1 70 ? -9.43 -3.973 -6.16 1 97.88 70 VAL B O 1
ATOM 1890 N N . ARG B 1 71 ? -10.344 -5.777 -7.137 1 98.19 71 ARG B N 1
ATOM 1891 C CA . ARG B 1 71 ? -10.969 -5.016 -8.211 1 98.19 71 ARG B CA 1
ATOM 1892 C C . ARG B 1 71 ? -11.938 -3.98 -7.66 1 98.19 71 ARG B C 1
ATOM 1894 O O . ARG B 1 71 ? -11.875 -2.803 -8.016 1 98.19 71 ARG B O 1
ATOM 1901 N N . ALA B 1 72 ? -12.789 -4.406 -6.809 1 98.12 72 ALA B N 1
ATOM 1902 C CA . ALA B 1 7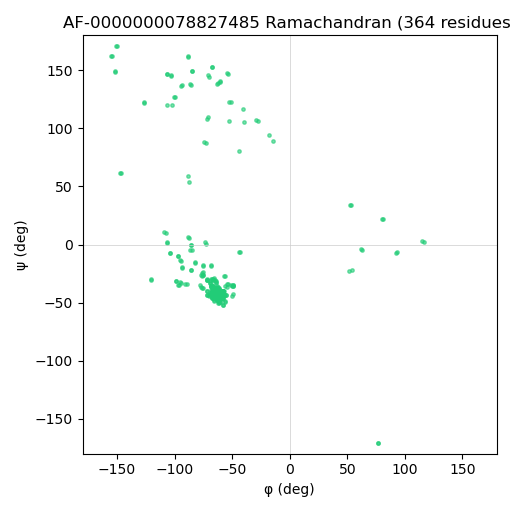2 ? -13.82 -3.529 -6.273 1 98.12 72 ALA B CA 1
ATOM 1903 C C . ALA B 1 72 ? -13.211 -2.377 -5.48 1 98.12 72 ALA B C 1
ATOM 1905 O O . ALA B 1 72 ? -13.672 -1.236 -5.578 1 98.12 72 ALA B O 1
ATOM 1906 N N . ARG B 1 73 ? -12.219 -2.691 -4.66 1 97.62 73 ARG B N 1
ATOM 1907 C CA . ARG B 1 73 ? -11.617 -1.658 -3.828 1 97.62 73 ARG B CA 1
ATOM 1908 C C . ARG B 1 73 ? -10.875 -0.633 -4.68 1 97.62 73 ARG B C 1
ATOM 1910 O O . ARG B 1 73 ? -11.008 0.574 -4.469 1 97.62 73 ARG B O 1
ATOM 1917 N N . VAL B 1 74 ? -10.086 -1.111 -5.637 1 97.31 74 VAL B N 1
ATOM 1918 C CA . VAL B 1 74 ? -9.344 -0.202 -6.504 1 97.31 74 VAL B CA 1
ATOM 1919 C C . VAL B 1 74 ? -10.32 0.632 -7.332 1 97.31 74 VAL B C 1
ATOM 1921 O O . VAL B 1 74 ? -10.156 1.849 -7.453 1 97.31 74 VAL B O 1
ATOM 1924 N N . ASP B 1 75 ? -11.383 0.015 -7.82 1 97.06 75 ASP B N 1
ATOM 1925 C CA . ASP B 1 75 ? -12.359 0.722 -8.648 1 97.06 75 ASP B CA 1
ATOM 1926 C C . ASP B 1 75 ? -13.125 1.758 -7.824 1 97.06 75 ASP B C 1
ATOM 1928 O O . ASP B 1 75 ? -13.484 2.822 -8.336 1 97.06 75 ASP B O 1
ATOM 1932 N N . LEU B 1 76 ? -13.406 1.462 -6.621 1 96.38 76 LEU B N 1
ATOM 1933 C CA . LEU B 1 76 ? -14.125 2.369 -5.734 1 96.38 76 LEU B CA 1
ATOM 1934 C C . LEU B 1 76 ? -13.383 3.697 -5.598 1 96.38 76 LEU B C 1
ATOM 1936 O O . LEU B 1 76 ? -14.008 4.758 -5.574 1 96.38 76 LEU B O 1
ATOM 1940 N N . TYR B 1 77 ? -12 3.611 -5.512 1 94.44 77 TYR B N 1
ATOM 1941 C CA . TYR B 1 77 ? -11.219 4.805 -5.195 1 94.44 77 TYR B CA 1
ATOM 1942 C C . TYR B 1 77 ? -10.531 5.352 -6.438 1 94.44 77 TYR B C 1
ATOM 1944 O O . TYR B 1 77 ? -9.922 6.426 -6.395 1 94.44 77 TYR B O 1
ATOM 1952 N N . ALA B 1 78 ? -10.57 4.641 -7.605 1 89.5 78 ALA B N 1
ATOM 1953 C CA . ALA B 1 78 ? -9.828 5.004 -8.812 1 89.5 78 ALA B CA 1
ATOM 1954 C C . ALA B 1 78 ? -10.125 6.441 -9.227 1 89.5 78 ALA B C 1
ATOM 1956 O O . ALA B 1 78 ? -9.234 7.152 -9.695 1 89.5 78 ALA B O 1
ATOM 1957 N N . GLU B 1 79 ? -11.344 6.883 -8.992 1 85.5 79 GLU B N 1
ATOM 1958 C CA . GLU B 1 79 ? -11.695 8.25 -9.375 1 85.5 79 GLU B CA 1
ATOM 1959 C C . GLU B 1 79 ? -11.859 9.141 -8.141 1 85.5 79 GLU B C 1
ATOM 1961 O O . GLU B 1 79 ? -12.406 10.234 -8.234 1 85.5 79 GLU B O 1
ATOM 1966 N N . ASP B 1 80 ? -11.484 8.688 -7.027 1 87.94 80 ASP B N 1
ATOM 1967 C CA . ASP B 1 80 ? -11.617 9.438 -5.777 1 87.94 80 ASP B CA 1
ATOM 1968 C C . ASP B 1 80 ? -10.469 9.109 -4.824 1 87.94 80 ASP B C 1
ATOM 1970 O O . ASP B 1 80 ? -10.703 8.695 -3.688 1 87.94 80 ASP B O 1
ATOM 1974 N N . LEU B 1 81 ? -9.266 9.43 -5.293 1 87.56 81 LEU B N 1
ATOM 1975 C CA . LEU B 1 81 ? -8.102 9.148 -4.457 1 87.56 81 LEU B CA 1
ATOM 1976 C C . LEU B 1 81 ? -8.094 10.047 -3.223 1 87.56 81 LEU B C 1
ATOM 1978 O O . LEU B 1 81 ? -7.457 9.719 -2.219 1 87.56 81 LEU B O 1
ATOM 1982 N N . ASP B 1 82 ? -8.867 11.172 -3.242 1 83.25 82 ASP B N 1
ATOM 1983 C CA . ASP B 1 82 ? -9.008 12.016 -2.059 1 83.25 82 ASP B CA 1
ATOM 1984 C C . ASP B 1 82 ? -9.773 11.281 -0.958 1 83.25 82 ASP B C 1
ATOM 1986 O O . ASP B 1 82 ? -9.453 11.422 0.225 1 83.25 82 ASP B O 1
ATOM 1990 N N . GLY B 1 83 ? -10.805 10.555 -1.419 1 86.81 83 GLY B N 1
ATOM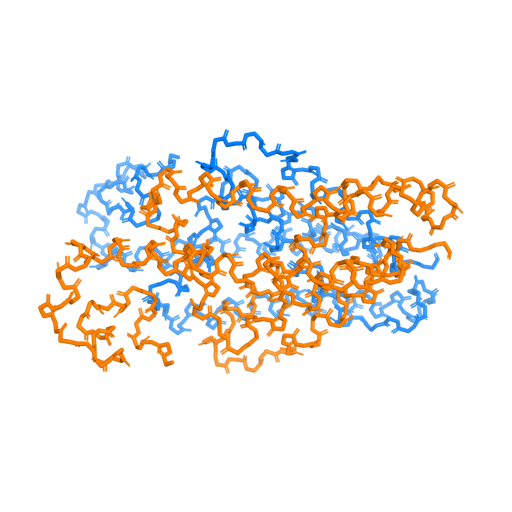 1991 C CA . GLY B 1 83 ? -11.508 9.719 -0.453 1 86.81 83 GLY B CA 1
ATOM 1992 C C . GLY B 1 83 ? -10.602 8.711 0.222 1 86.81 83 GLY B C 1
ATOM 1993 O O . GLY B 1 83 ? -10.672 8.516 1.437 1 86.81 83 GLY B O 1
ATOM 1994 N N . PHE B 1 84 ? -9.695 8.117 -0.553 1 89.25 84 PHE B N 1
ATOM 1995 C CA . PHE B 1 84 ? -8.734 7.168 -0.012 1 89.25 84 PHE B CA 1
ATOM 1996 C C . PHE B 1 84 ? -7.805 7.848 0.986 1 89.25 84 PHE B C 1
ATOM 1998 O O . PHE B 1 84 ? -7.551 7.312 2.068 1 89.25 84 PHE B O 1
ATOM 2005 N N . ARG B 1 85 ? -7.352 9.008 0.645 1 85.69 85 ARG B N 1
ATOM 2006 C CA . ARG B 1 85 ? -6.453 9.75 1.519 1 85.69 85 ARG B CA 1
ATOM 2007 C C . ARG B 1 85 ? -7.133 10.102 2.836 1 85.69 85 ARG B C 1
ATOM 2009 O O . ARG B 1 85 ? -6.527 10 3.904 1 85.69 85 ARG B O 1
ATOM 2016 N N . VAL B 1 86 ? -8.375 10.492 2.771 1 82.5 86 VAL B N 1
ATOM 2017 C CA . VAL B 1 86 ? -9.125 10.891 3.957 1 82.5 86 VAL B CA 1
ATOM 2018 C C . VAL B 1 86 ? -9.328 9.688 4.867 1 82.5 86 VAL B C 1
ATOM 2020 O O . VAL B 1 86 ? -9.148 9.781 6.086 1 82.5 86 VAL B O 1
ATOM 2023 N N . VAL B 1 87 ? -9.641 8.586 4.258 1 85.06 87 VAL B N 1
ATOM 2024 C CA . VAL B 1 87 ? -10 7.41 5.043 1 85.06 87 VAL B CA 1
ATOM 2025 C C . VAL B 1 87 ? -8.742 6.781 5.637 1 85.06 87 VAL B C 1
ATOM 2027 O O . VAL B 1 87 ? -8.727 6.391 6.809 1 85.06 87 VAL B O 1
ATOM 2030 N N . TYR B 1 88 ? -7.648 6.77 4.898 1 84.88 88 TYR B N 1
ATOM 2031 C CA . TYR B 1 88 ? -6.566 5.887 5.316 1 84.88 88 TYR B CA 1
ATOM 2032 C C . TYR B 1 88 ? -5.293 6.676 5.59 1 84.88 88 TYR B C 1
ATOM 2034 O O . TYR B 1 88 ? -4.488 6.289 6.441 1 84.88 88 TYR B O 1
ATOM 2042 N N . LEU B 1 89 ? -5.055 7.762 4.93 1 77.62 89 LEU B N 1
ATOM 2043 C CA . LEU B 1 89 ? -3.768 8.43 5.062 1 77.62 89 LEU B CA 1
ATOM 2044 C C . LEU B 1 89 ? -3.842 9.555 6.09 1 77.62 89 LEU B C 1
ATOM 2046 O O . LEU B 1 89 ? -2.887 9.789 6.832 1 77.62 89 LEU B O 1
ATOM 2050 N N . TRP B 1 90 ? -4.98 10.258 6.184 1 75.06 90 TRP B N 1
ATOM 2051 C CA . TRP B 1 90 ? -5.148 11.414 7.066 1 75.06 90 TRP B CA 1
ATOM 2052 C C . TRP B 1 90 ? -4.922 11.016 8.523 1 75.06 90 TRP B C 1
ATOM 2054 O O . TRP B 1 90 ? -4.172 11.68 9.242 1 75.06 90 TRP B O 1
ATOM 2064 N N . PRO B 1 91 ? -5.484 9.938 8.945 1 72.44 91 PRO B N 1
ATOM 2065 C CA . PRO B 1 91 ? -5.258 9.57 10.344 1 72.44 91 PRO B CA 1
ATOM 2066 C C . PRO B 1 91 ? -3.795 9.258 10.641 1 72.44 91 PRO B C 1
ATOM 2068 O O . PRO B 1 91 ? -3.316 9.516 11.75 1 72.44 91 PRO B O 1
ATOM 2071 N N . GLN B 1 92 ? -3.111 8.758 9.695 1 69.19 92 GLN B N 1
ATOM 2072 C CA . GLN B 1 92 ? -1.718 8.367 9.883 1 69.19 92 GLN B CA 1
ATOM 2073 C C . GLN B 1 92 ? -0.817 9.594 10.008 1 69.19 92 GLN B C 1
ATOM 2075 O O . GLN B 1 92 ? 0.19 9.555 10.719 1 69.19 92 GLN B O 1
ATOM 2080 N N . LEU B 1 93 ? -1.239 10.562 9.367 1 64.12 93 LEU B N 1
ATOM 2081 C CA . LEU B 1 93 ? -0.368 11.734 9.312 1 64.12 93 LEU B CA 1
ATOM 2082 C C . LEU B 1 93 ? -0.65 12.68 10.477 1 64.12 93 LEU B C 1
ATOM 2084 O O . LEU B 1 93 ? 0.259 13.344 10.969 1 64.12 93 LEU B O 1
ATOM 2088 N N . THR B 1 94 ? -1.897 12.711 10.828 1 65.69 94 THR B N 1
ATOM 2089 C CA . THR B 1 94 ? -2.262 13.727 11.812 1 65.69 94 THR B CA 1
ATOM 2090 C C . THR B 1 94 ? -2.23 13.141 13.227 1 65.69 94 THR B C 1
ATOM 2092 O O . THR B 1 94 ? -2.158 13.883 14.211 1 65.69 94 THR B O 1
ATOM 2095 N N . GLY B 1 95 ? -2.182 11.836 13.227 1 64.5 95 GLY B N 1
ATOM 2096 C CA . GLY B 1 95 ? -2.359 11.203 14.523 1 64.5 95 GLY B CA 1
ATOM 2097 C C . GLY B 1 95 ? -3.723 11.469 15.133 1 64.5 95 GLY B C 1
ATOM 2098 O O . GLY B 1 95 ? -3.971 11.109 16.297 1 64.5 95 GLY B O 1
ATOM 2099 N N . ARG B 1 96 ? -4.414 12.281 14.414 1 63.59 96 ARG B N 1
ATOM 2100 C CA . ARG B 1 96 ? -5.695 12.719 14.953 1 63.59 96 ARG B CA 1
ATOM 2101 C C . ARG B 1 96 ? -6.809 11.758 14.562 1 63.59 96 ARG B C 1
ATOM 2103 O O . ARG B 1 96 ? -7.344 11.828 13.453 1 63.59 96 ARG B O 1
ATOM 2110 N N . GLN B 1 97 ? -6.652 10.562 14.938 1 64.44 97 GLN B N 1
ATOM 2111 C CA . GLN B 1 97 ? -7.758 9.625 14.727 1 64.44 97 GLN B CA 1
ATOM 2112 C C . GLN B 1 97 ? -8.461 9.305 16.047 1 64.44 97 GLN B C 1
ATOM 2114 O O . GLN B 1 97 ? -7.805 9.023 17.047 1 64.44 97 GLN B O 1
ATOM 2119 N N . SER B 1 98 ? -9.758 9.695 15.898 1 67.81 98 SER B N 1
ATOM 2120 C CA . SER B 1 98 ? -10.516 9.328 17.094 1 67.81 98 SER B CA 1
ATOM 2121 C C . SER B 1 98 ? -10.5 7.824 17.312 1 67.81 98 SER B C 1
ATOM 2123 O O . SER B 1 98 ? -10.438 7.043 16.359 1 67.81 98 SER B O 1
ATOM 2125 N N . GLU B 1 99 ? -10.375 7.508 18.562 1 71.88 99 GLU B N 1
ATOM 2126 C CA . GLU B 1 99 ? -10.453 6.102 18.938 1 71.88 99 GLU B CA 1
ATOM 2127 C C . GLU B 1 99 ? -11.695 5.441 18.344 1 71.88 99 GLU B C 1
ATOM 2129 O O . GLU B 1 99 ? -11.656 4.277 17.938 1 71.88 99 GLU B O 1
ATOM 2134 N N . ALA B 1 100 ? -12.695 6.242 18.312 1 73 100 ALA B N 1
ATOM 2135 C CA . ALA B 1 100 ? -13.953 5.723 17.797 1 73 100 ALA B CA 1
ATOM 2136 C C . ALA B 1 100 ? -13.828 5.383 16.312 1 73 100 ALA B C 1
ATOM 2138 O O . ALA B 1 100 ? -14.297 4.336 15.859 1 73 100 ALA B O 1
ATOM 2139 N N . HIS B 1 101 ? -13.188 6.188 15.578 1 73.94 101 HIS B N 1
ATOM 2140 C CA . HIS B 1 101 ? -12.977 5.938 14.156 1 73.94 101 HIS B CA 1
ATOM 2141 C C . HIS B 1 101 ? -12.062 4.734 13.938 1 73.94 101 HIS B C 1
ATOM 2143 O O . HIS B 1 101 ? -12.367 3.861 13.117 1 73.94 101 HIS B O 1
ATOM 2149 N N . GLN B 1 102 ? -11.078 4.68 14.68 1 74.94 102 GLN B N 1
ATOM 2150 C CA . GLN B 1 102 ? -10.133 3.568 14.57 1 74.94 102 GLN B CA 1
ATOM 2151 C C . GLN B 1 102 ? -10.82 2.236 14.867 1 74.94 102 GLN B C 1
ATOM 2153 O O . GLN B 1 102 ? -10.641 1.263 14.133 1 74.94 102 GLN B O 1
ATOM 2158 N N . SER B 1 103 ? -11.586 2.254 15.93 1 78.88 103 SER B N 1
ATOM 2159 C CA . SER B 1 103 ? -12.305 1.043 16.312 1 78.88 103 SER B CA 1
ATOM 2160 C C . SER B 1 103 ? -13.289 0.619 15.227 1 78.88 103 SER B C 1
ATOM 2162 O O . SER B 1 103 ? -13.438 -0.572 14.945 1 78.88 103 SER B O 1
ATOM 2164 N N . ARG B 1 104 ? -13.883 1.58 14.672 1 80.69 104 ARG B N 1
ATOM 2165 C CA . ARG B 1 104 ? -14.852 1.293 13.617 1 80.69 104 ARG B CA 1
ATOM 2166 C C . ARG B 1 104 ? -14.164 0.727 12.375 1 80.69 104 ARG B C 1
ATOM 2168 O O . ARG B 1 104 ? -14.641 -0.242 11.781 1 80.69 104 ARG B O 1
ATOM 2175 N N . VAL B 1 105 ? -13.07 1.24 11.992 1 78 105 VAL B N 1
ATOM 2176 C CA . VAL B 1 105 ? -12.305 0.776 10.844 1 78 105 VAL B CA 1
ATOM 2177 C C . VAL B 1 105 ? -11.859 -0.668 11.062 1 78 105 VAL B C 1
ATOM 2179 O O . VAL B 1 105 ? -12.031 -1.518 10.188 1 78 105 VAL B O 1
ATOM 2182 N N . LEU B 1 106 ? -11.398 -0.917 12.203 1 79.94 106 LEU B N 1
ATOM 2183 C CA . LEU B 1 106 ? -10.906 -2.254 12.516 1 79.94 106 LEU B CA 1
ATOM 2184 C C . LEU B 1 106 ? -12.055 -3.264 12.531 1 79.94 106 LEU B C 1
ATOM 2186 O O . LEU B 1 106 ? -11.906 -4.379 12.023 1 79.94 106 LEU B O 1
ATOM 2190 N N . ALA B 1 107 ? -13.125 -2.828 13.086 1 85.94 107 ALA B N 1
ATOM 2191 C CA . ALA B 1 107 ? -14.273 -3.729 13.195 1 85.94 107 ALA B CA 1
ATOM 2192 C C . ALA B 1 107 ? -14.828 -4.07 11.812 1 85.94 107 ALA B C 1
ATOM 2194 O O . ALA B 1 107 ? -15.047 -5.242 11.5 1 85.94 107 ALA B O 1
ATOM 2195 N N . LEU B 1 108 ? -15.031 -3.07 10.992 1 86.12 108 LEU B N 1
ATOM 2196 C CA . LEU B 1 108 ? -15.625 -3.273 9.68 1 86.12 108 LEU B CA 1
ATOM 2197 C C . LEU B 1 108 ? -14.68 -4.027 8.758 1 86.12 108 LEU B C 1
ATOM 2199 O O . LEU B 1 108 ? -15.094 -4.941 8.039 1 86.12 108 LEU B O 1
ATOM 2203 N N . SER B 1 109 ? -13.43 -3.689 8.773 1 84.12 109 SER B N 1
ATOM 2204 C CA . SER B 1 109 ? -12.445 -4.395 7.965 1 84.12 109 SER B CA 1
ATOM 2205 C C . SER B 1 109 ? -12.266 -5.832 8.438 1 84.12 109 SER B C 1
ATOM 2207 O O . SER B 1 109 ? -12.102 -6.742 7.621 1 84.12 109 SER B O 1
ATOM 2209 N N . GLY B 1 110 ? -12.242 -5.961 9.727 1 86.69 110 GLY B N 1
ATOM 2210 C CA . GLY B 1 110 ? -12.141 -7.297 10.297 1 86.69 110 GLY B CA 1
ATOM 2211 C C . GLY B 1 110 ? -13.273 -8.211 9.891 1 86.69 110 GLY B C 1
ATOM 2212 O O . GLY B 1 110 ? -13.055 -9.367 9.523 1 86.69 110 GLY B O 1
ATOM 2213 N N . GLN B 1 111 ? -14.453 -7.672 9.969 1 88.94 111 GLN B N 1
ATOM 2214 C CA . GLN B 1 111 ? -15.625 -8.445 9.57 1 88.94 111 GLN B CA 1
ATOM 2215 C C . GLN B 1 111 ? -15.547 -8.859 8.109 1 88.94 111 GLN B C 1
ATOM 2217 O O . GLN B 1 111 ? -15.836 -10.008 7.762 1 88.94 111 GLN B O 1
ATOM 2222 N N . LEU B 1 112 ? -15.219 -7.969 7.289 1 92.94 112 LEU B N 1
ATOM 2223 C CA . LEU B 1 112 ? -15.102 -8.266 5.863 1 92.94 112 LEU B CA 1
ATOM 2224 C C . LEU B 1 112 ? -14.016 -9.297 5.609 1 92.94 112 LEU B C 1
ATOM 2226 O O . LEU B 1 112 ? -14.195 -10.203 4.793 1 92.94 112 LEU B O 1
ATOM 2230 N N . ASN B 1 113 ? -12.93 -9.156 6.293 1 92.25 113 ASN B N 1
ATOM 2231 C CA . ASN B 1 113 ? -11.859 -10.133 6.16 1 92.25 113 ASN B CA 1
ATOM 2232 C C . ASN B 1 113 ? -12.305 -11.523 6.59 1 92.25 113 ASN B C 1
ATOM 2234 O O . ASN B 1 113 ? -11.914 -12.523 5.977 1 92.25 113 ASN B O 1
ATOM 2238 N N . ASP B 1 114 ? -13.086 -11.586 7.609 1 93.25 114 ASP B N 1
ATOM 2239 C CA . ASP B 1 114 ? -13.617 -12.859 8.07 1 93.25 114 ASP B CA 1
ATOM 2240 C C . ASP B 1 114 ? -14.477 -13.523 7 1 93.25 114 ASP B C 1
ATOM 2242 O O . ASP B 1 114 ? -14.414 -14.742 6.805 1 93.25 114 ASP B O 1
ATOM 2246 N N . VAL B 1 115 ? -15.242 -12.742 6.344 1 95.44 115 VAL B N 1
ATOM 2247 C CA . VAL B 1 115 ? -16.078 -13.258 5.262 1 95.44 115 VAL B CA 1
ATOM 2248 C C . VAL B 1 115 ? -15.203 -13.828 4.152 1 95.44 115 VAL B C 1
ATOM 2250 O O . VAL B 1 115 ? -15.438 -14.945 3.678 1 95.44 115 VAL B O 1
ATOM 2253 N N . LEU B 1 116 ? -14.227 -13.102 3.736 1 96.69 116 LEU B N 1
ATOM 2254 C CA . LEU B 1 116 ? -13.312 -13.547 2.689 1 96.69 116 LEU B CA 1
ATOM 2255 C C . LEU B 1 116 ? -12.586 -14.82 3.107 1 96.69 116 LEU B C 1
ATOM 2257 O O . LEU B 1 116 ? -12.477 -15.766 2.324 1 96.69 116 LEU B O 1
ATOM 2261 N N . GLU B 1 117 ? -12.117 -14.812 4.348 1 95.44 117 GLU B N 1
ATOM 2262 C CA . GLU B 1 117 ? -11.422 -15.992 4.863 1 95.44 117 GLU B CA 1
ATOM 2263 C C . GLU B 1 117 ? -12.32 -17.219 4.84 1 95.44 117 GLU B C 1
ATOM 2265 O O . GLU B 1 117 ? -11.883 -18.312 4.484 1 95.44 117 GLU B O 1
ATOM 2270 N N . ALA B 1 118 ? -13.539 -17.047 5.227 1 97.06 118 ALA B N 1
ATOM 2271 C CA . ALA B 1 118 ? -14.484 -18.156 5.242 1 97.06 118 ALA B CA 1
ATOM 2272 C C . ALA B 1 118 ? -14.672 -18.75 3.846 1 97.06 118 ALA B C 1
ATOM 2274 O O . ALA B 1 118 ? -14.75 -19.969 3.68 1 97.06 118 ALA B O 1
ATOM 2275 N N . ARG B 1 119 ? -14.734 -17.906 2.885 1 97 119 ARG B N 1
ATOM 2276 C CA . ARG B 1 119 ? -14.883 -18.359 1.504 1 97 119 ARG B CA 1
ATOM 2277 C C . ARG B 1 119 ? -13.641 -19.109 1.034 1 97 119 ARG B C 1
ATOM 2279 O O . ARG B 1 119 ? -13.742 -20.125 0.335 1 97 119 ARG B O 1
ATOM 2286 N N . LEU B 1 120 ? -12.5 -18.641 1.429 1 96.56 120 LEU B N 1
ATOM 2287 C CA . LEU B 1 120 ? -11.242 -19.297 1.077 1 96.56 120 LEU B CA 1
ATOM 2288 C C . LEU B 1 120 ? -11.117 -20.641 1.779 1 96.56 120 LEU B C 1
ATOM 2290 O O . LEU B 1 120 ? -10.562 -21.594 1.219 1 96.56 120 LEU B O 1
ATOM 2294 N N . GLN B 1 121 ? -11.617 -20.703 2.99 1 96.88 121 GLN B N 1
ATOM 2295 C CA . GLN B 1 121 ? -11.633 -21.953 3.719 1 96.88 121 GLN B CA 1
ATOM 2296 C C . GLN B 1 121 ? -12.5 -23 3.008 1 96.88 121 GLN B C 1
ATOM 2298 O O . GLN B 1 121 ? -12.164 -24.172 2.973 1 96.88 121 GLN B O 1
ATOM 2303 N N . ALA B 1 122 ? -13.609 -22.531 2.512 1 96.44 122 ALA B N 1
ATOM 2304 C CA . ALA B 1 122 ? -14.469 -23.406 1.725 1 96.44 122 ALA B CA 1
ATOM 2305 C C . ALA B 1 122 ? -13.727 -23.938 0.498 1 96.44 122 ALA B C 1
ATOM 2307 O O . ALA B 1 122 ? -13.828 -25.125 0.171 1 96.44 122 ALA B O 1
ATOM 2308 N N . ASP B 1 123 ? -12.984 -23.078 -0.194 1 96.25 123 ASP B N 1
ATOM 2309 C CA . ASP B 1 123 ? -12.164 -23.5 -1.323 1 96.25 123 ASP B CA 1
ATOM 2310 C C . ASP B 1 123 ? -11.141 -24.547 -0.892 1 96.25 123 ASP B C 1
ATOM 2312 O O . ASP B 1 123 ? -10.906 -25.531 -1.606 1 96.25 123 ASP B O 1
ATOM 2316 N N . ALA B 1 124 ? -10.492 -24.328 0.241 1 94.81 124 ALA B N 1
ATOM 2317 C CA . ALA B 1 124 ? -9.492 -25.25 0.761 1 94.81 124 ALA B CA 1
ATOM 2318 C C . ALA B 1 124 ? -10.109 -26.625 1.021 1 94.81 124 ALA B C 1
ATOM 2320 O O . ALA B 1 124 ? -9.531 -27.656 0.645 1 94.81 124 ALA B O 1
ATOM 2321 N N . ARG B 1 125 ? -11.258 -26.625 1.624 1 95.5 125 ARG B N 1
ATOM 2322 C CA . ARG B 1 125 ? -11.953 -27.875 1.935 1 95.5 125 ARG B CA 1
ATOM 2323 C C . ARG B 1 125 ? -12.344 -28.609 0.66 1 95.5 125 ARG B C 1
ATOM 2325 O O . ARG B 1 125 ? -12.352 -29.844 0.634 1 95.5 125 ARG B O 1
ATOM 2332 N N . ALA B 1 126 ? -12.633 -27.891 -0.394 1 95.44 126 ALA B N 1
ATOM 2333 C CA . ALA B 1 126 ? -13.047 -28.469 -1.673 1 95.44 126 ALA B CA 1
ATOM 2334 C C . ALA B 1 126 ? -11.828 -28.828 -2.525 1 95.44 126 ALA B C 1
ATOM 2336 O O . ALA B 1 126 ? -11.977 -29.281 -3.66 1 95.44 126 ALA B O 1
ATOM 2337 N N . GLY B 1 127 ? -10.617 -28.5 -2.059 1 93.12 127 GLY B N 1
ATOM 2338 C CA . GLY B 1 127 ? -9.398 -28.844 -2.777 1 93.12 127 GLY B CA 1
ATOM 2339 C C . GLY B 1 127 ? -9.094 -27.891 -3.916 1 93.12 127 GLY B C 1
ATOM 2340 O O . GLY B 1 127 ? -8.398 -28.25 -4.867 1 93.12 127 GLY B O 1
ATOM 2341 N N . ARG B 1 128 ? -9.641 -26.688 -3.848 1 92.12 128 ARG B N 1
ATOM 2342 C CA . ARG B 1 128 ? -9.5 -25.719 -4.93 1 92.12 128 ARG B CA 1
ATOM 2343 C C . ARG B 1 128 ? -8.367 -24.734 -4.645 1 92.12 128 ARG B C 1
ATOM 2345 O O . ARG B 1 128 ? -8 -23.938 -5.508 1 92.12 128 ARG B O 1
ATOM 2352 N N . LEU B 1 129 ? -7.824 -24.734 -3.455 1 91.81 129 LEU B N 1
ATOM 2353 C CA . LEU B 1 129 ? -6.707 -23.859 -3.105 1 91.81 129 LEU B CA 1
ATOM 2354 C C . LEU B 1 129 ? -5.375 -24.578 -3.293 1 91.81 129 LEU B C 1
ATOM 2356 O O . LEU B 1 129 ? -5.254 -25.766 -2.975 1 91.81 129 LEU B O 1
ATOM 2360 N N . ALA B 1 130 ? -4.422 -23.875 -3.871 1 87.81 130 ALA B N 1
ATOM 2361 C CA . ALA B 1 130 ? -3.084 -24.438 -4.008 1 87.81 130 ALA B CA 1
ATOM 2362 C C . ALA B 1 130 ? -2.547 -24.906 -2.658 1 87.81 130 ALA B C 1
ATOM 2364 O O . ALA B 1 130 ? -2.838 -24.312 -1.623 1 87.81 130 ALA B O 1
ATOM 2365 N N . PRO B 1 131 ? -1.746 -25.984 -2.646 1 85.19 131 PRO B N 1
ATOM 2366 C CA . PRO B 1 131 ? -1.244 -26.547 -1.392 1 85.19 131 PRO B CA 1
ATOM 2367 C C . PRO B 1 131 ? -0.358 -25.562 -0.619 1 85.19 131 PRO B C 1
ATOM 2369 O O . PRO B 1 131 ? 0.395 -24.797 -1.223 1 85.19 131 PRO B O 1
ATOM 2372 N N . GLY B 1 132 ? -0.537 -25.531 0.673 1 83.56 132 GLY B N 1
ATOM 2373 C CA . GLY B 1 132 ? 0.36 -24.766 1.536 1 83.56 132 GLY B CA 1
ATOM 2374 C C . GLY B 1 132 ? -0.115 -23.359 1.801 1 83.56 132 GLY B C 1
ATOM 2375 O O . GLY B 1 132 ? 0.46 -22.641 2.631 1 83.56 132 GLY B O 1
ATOM 2376 N N . LEU B 1 133 ? -1.146 -23.047 1.09 1 86.38 133 LEU B N 1
ATOM 2377 C CA . LEU B 1 133 ? -1.646 -21.688 1.283 1 86.38 133 LEU B CA 1
ATOM 2378 C C . LEU B 1 133 ? -2.617 -21.625 2.457 1 86.38 133 LEU B C 1
ATOM 2380 O O . LEU B 1 133 ? -3.414 -22.547 2.656 1 86.38 133 LEU B O 1
ATOM 2384 N N . GLN B 1 134 ? -2.449 -20.578 3.232 1 89.81 134 GLN B N 1
ATOM 2385 C CA . GLN B 1 134 ? -3.346 -20.359 4.363 1 89.81 134 GLN B CA 1
ATOM 2386 C C . GLN B 1 134 ? -4.414 -19.328 4.027 1 89.81 134 GLN B C 1
ATOM 2388 O O . GLN B 1 134 ? -4.098 -18.188 3.666 1 89.81 134 GLN B O 1
ATOM 2393 N N . PRO B 1 135 ? -5.656 -19.703 4.238 1 93.19 135 PRO B N 1
ATOM 2394 C CA . PRO B 1 135 ? -6.766 -18.828 3.85 1 93.19 135 PRO B CA 1
ATOM 2395 C C . PRO B 1 135 ? -6.656 -17.438 4.465 1 93.19 135 PRO B C 1
ATOM 2397 O O . PRO B 1 135 ? -6.84 -16.438 3.768 1 93.19 135 PRO B O 1
ATOM 2400 N N . ARG B 1 136 ? -6.328 -17.359 5.691 1 90.56 136 ARG B N 1
ATOM 2401 C CA . ARG B 1 136 ? -6.238 -16.062 6.359 1 90.56 136 ARG B CA 1
ATOM 2402 C C . ARG B 1 136 ? -5.125 -15.211 5.758 1 90.56 136 ARG B C 1
ATOM 2404 O O . ARG B 1 136 ? -5.301 -14.008 5.555 1 90.56 136 ARG B O 1
ATOM 2411 N N . ARG B 1 137 ? -4.043 -15.805 5.469 1 88.94 137 ARG B N 1
ATOM 2412 C CA . ARG B 1 137 ? -2.916 -15.078 4.898 1 88.94 137 ARG B CA 1
ATOM 2413 C C . ARG B 1 137 ? -3.236 -14.586 3.492 1 88.94 137 ARG B C 1
ATOM 2415 O O . ARG B 1 137 ? -2.832 -13.484 3.105 1 88.94 137 ARG B O 1
ATOM 2422 N N . LEU B 1 138 ? -3.936 -15.398 2.785 1 90.81 138 LEU B N 1
ATOM 2423 C CA . LEU B 1 138 ? -4.34 -15 1.44 1 90.81 138 LEU B CA 1
ATOM 2424 C C . LEU B 1 138 ? -5.305 -13.82 1.486 1 90.81 138 LEU B C 1
ATOM 2426 O O . LEU B 1 138 ? -5.211 -12.906 0.67 1 90.81 138 LEU B O 1
ATOM 2430 N N . ALA B 1 139 ? -6.227 -13.914 2.428 1 93.06 139 ALA B N 1
ATOM 2431 C CA . ALA B 1 139 ? -7.164 -12.805 2.594 1 93.06 139 ALA B CA 1
ATOM 2432 C C . ALA B 1 139 ? -6.426 -11.5 2.9 1 93.06 139 ALA B C 1
ATOM 2434 O O . ALA B 1 139 ? -6.699 -10.469 2.291 1 93.06 139 ALA B O 1
ATOM 2435 N N . ASN B 1 140 ? -5.469 -11.531 3.797 1 90.31 140 ASN B N 1
ATOM 2436 C CA . ASN B 1 140 ? -4.668 -10.367 4.141 1 90.31 140 ASN B CA 1
ATOM 2437 C C . ASN B 1 140 ? -3.879 -9.852 2.939 1 90.31 140 ASN B C 1
ATOM 2439 O O . ASN B 1 140 ? -3.711 -8.641 2.773 1 90.31 140 ASN B O 1
ATOM 2443 N N . LEU B 1 141 ? -3.43 -10.75 2.172 1 91.06 141 LEU B N 1
ATOM 2444 C CA . LEU B 1 141 ? -2.643 -10.375 1 1 91.06 141 LEU B CA 1
ATOM 2445 C C . LEU B 1 141 ? -3.494 -9.602 -0.001 1 91.06 141 LEU B C 1
ATOM 2447 O O . LEU B 1 141 ? -3.012 -8.664 -0.635 1 91.06 141 LEU B O 1
ATOM 2451 N N . ALA B 1 142 ? -4.727 -10.023 -0.181 1 94.12 142 ALA B N 1
ATOM 2452 C CA . ALA B 1 142 ? -5.617 -9.289 -1.079 1 94.12 142 ALA B CA 1
ATOM 2453 C C . ALA B 1 142 ? -5.781 -7.844 -0.628 1 94.12 142 ALA B C 1
ATOM 2455 O O . ALA B 1 142 ? -5.73 -6.922 -1.446 1 94.12 142 ALA B O 1
ATOM 2456 N N . TRP B 1 143 ? -5.973 -7.625 0.652 1 92.69 143 TRP B N 1
ATOM 2457 C CA . TRP B 1 143 ? -6.059 -6.281 1.219 1 92.69 143 TRP B CA 1
ATOM 2458 C C . TRP B 1 143 ? -4.766 -5.508 0.992 1 92.69 143 TRP B C 1
ATOM 2460 O O . TRP B 1 143 ? -4.793 -4.348 0.584 1 92.69 143 TRP B O 1
ATOM 2470 N N . THR B 1 144 ? -3.711 -6.195 1.233 1 92.69 144 THR B N 1
ATOM 2471 C CA . THR B 1 144 ? -2.387 -5.594 1.127 1 92.69 144 THR B CA 1
ATOM 2472 C C . THR B 1 144 ? -2.125 -5.109 -0.296 1 92.69 144 THR B C 1
ATOM 2474 O O . THR B 1 144 ? -1.695 -3.973 -0.502 1 92.69 144 THR B O 1
ATOM 2477 N N . VAL B 1 145 ? -2.436 -5.902 -1.229 1 94.69 145 VAL B N 1
ATOM 2478 C CA . VAL B 1 145 ? -2.152 -5.578 -2.621 1 94.69 145 VAL B CA 1
ATOM 2479 C C . VAL B 1 145 ? -3.061 -4.441 -3.084 1 94.69 145 VAL B C 1
ATOM 2481 O O . VAL B 1 145 ? -2.602 -3.496 -3.732 1 94.69 145 VAL B O 1
ATOM 2484 N N . ALA B 1 146 ? -4.336 -4.5 -2.738 1 96.12 146 ALA B N 1
ATOM 2485 C CA . ALA B 1 146 ? -5.258 -3.426 -3.094 1 96.12 146 ALA B CA 1
ATOM 2486 C C . ALA B 1 146 ? -4.809 -2.098 -2.492 1 96.12 146 ALA B C 1
ATOM 2488 O O . ALA B 1 146 ? -4.848 -1.062 -3.158 1 96.12 146 ALA B O 1
ATOM 2489 N N . HIS B 1 147 ? -4.457 -2.182 -1.251 1 93.56 147 HIS B N 1
ATOM 2490 C CA . HIS B 1 147 ? -3.965 -0.983 -0.583 1 93.56 147 HIS B CA 1
ATOM 2491 C C . HIS B 1 147 ? -2.709 -0.45 -1.264 1 93.56 147 HIS B C 1
ATOM 2493 O O . HIS B 1 147 ? -2.551 0.763 -1.424 1 93.56 147 HIS B O 1
ATOM 2499 N N . GLY B 1 148 ? -1.842 -1.342 -1.628 1 94.31 148 GLY B N 1
ATOM 2500 C CA . GLY B 1 148 ? -0.626 -0.958 -2.326 1 94.31 148 GLY B CA 1
ATOM 2501 C C . GLY B 1 148 ? -0.891 -0.262 -3.648 1 94.31 148 GLY B C 1
ATOM 2502 O O . GLY B 1 148 ? -0.247 0.739 -3.969 1 94.31 148 GLY B O 1
ATOM 2503 N N . VAL B 1 149 ? -1.817 -0.767 -4.414 1 94.12 149 VAL B N 1
ATOM 2504 C CA . VAL B 1 149 ? -2.191 -0.169 -5.691 1 94.12 149 VAL B CA 1
ATOM 2505 C C . VAL B 1 149 ? -2.684 1.26 -5.469 1 94.12 149 VAL B C 1
ATOM 2507 O O . VAL B 1 149 ? -2.225 2.191 -6.133 1 94.12 149 VAL B O 1
ATOM 2510 N N . LEU B 1 150 ? -3.516 1.445 -4.516 1 93.12 150 LEU B N 1
ATOM 2511 C CA . LEU B 1 150 ? -4.125 2.746 -4.258 1 93.12 150 LEU B CA 1
ATOM 2512 C C . LEU B 1 150 ? -3.105 3.715 -3.666 1 93.12 150 LEU B C 1
ATOM 2514 O O . LEU B 1 150 ? -3.047 4.879 -4.062 1 93.12 150 LEU B O 1
ATOM 2518 N N . SER B 1 151 ? -2.336 3.229 -2.742 1 89 151 SER B N 1
ATOM 2519 C CA . SER B 1 151 ? -1.343 4.074 -2.09 1 89 151 SER B CA 1
ATOM 2520 C C . SER B 1 151 ? -0.28 4.543 -3.08 1 89 151 SER B C 1
ATOM 2522 O O . SER B 1 151 ? 0.099 5.715 -3.084 1 89 151 SER B O 1
ATOM 2524 N N . LEU B 1 152 ? 0.211 3.664 -3.865 1 85.12 152 LEU B N 1
ATOM 2525 C CA . LEU B 1 152 ? 1.186 4.039 -4.883 1 85.12 152 LEU B CA 1
ATOM 2526 C C . LEU B 1 152 ? 0.568 4.996 -5.902 1 85.12 152 LEU B C 1
ATOM 2528 O O . LEU B 1 152 ? 1.198 5.977 -6.301 1 85.12 152 LEU B O 1
ATOM 2532 N N . GLY B 1 153 ? -0.654 4.66 -6.336 1 82.31 153 GLY B N 1
ATOM 2533 C CA . GLY B 1 153 ? -1.364 5.551 -7.242 1 82.31 153 GLY B CA 1
ATOM 2534 C C . GLY B 1 153 ? -1.548 6.949 -6.688 1 82.31 153 GLY B C 1
ATOM 2535 O O . GLY B 1 153 ? -1.349 7.938 -7.395 1 82.31 153 GLY B O 1
ATOM 2536 N N . ALA B 1 154 ? -1.896 7.027 -5.438 1 80.88 154 ALA B N 1
ATOM 2537 C CA . ALA B 1 154 ? -2.072 8.312 -4.77 1 80.88 154 ALA B CA 1
ATOM 2538 C C . ALA B 1 154 ? -0.76 9.094 -4.723 1 80.88 154 ALA B C 1
ATOM 2540 O O . ALA B 1 154 ? -0.75 10.312 -4.883 1 80.88 154 ALA B O 1
ATOM 2541 N N . GLY B 1 155 ? 0.309 8.406 -4.434 1 77.38 155 GLY B N 1
ATOM 2542 C CA . GLY B 1 155 ? 1.616 9.039 -4.383 1 77.38 155 GLY B CA 1
ATOM 2543 C C . GLY B 1 155 ? 2.09 9.539 -5.734 1 77.38 155 GLY B C 1
ATOM 2544 O O . GLY B 1 155 ? 2.852 10.508 -5.812 1 77.38 155 GLY B O 1
ATOM 2545 N N . LEU B 1 156 ? 1.654 8.883 -6.77 1 74.44 156 LEU B N 1
ATOM 2546 C CA . LEU B 1 156 ? 2.141 9.211 -8.109 1 74.44 156 LEU B CA 1
ATOM 2547 C C . LEU B 1 156 ? 1.218 10.211 -8.789 1 74.44 156 LEU B C 1
ATOM 2549 O O . LEU B 1 156 ? 1.577 10.789 -9.82 1 74.44 156 LEU B O 1
ATOM 2553 N N . GLU B 1 157 ? 0.08 10.258 -8.289 1 68.44 157 GLU B N 1
ATOM 2554 C CA . GLU B 1 157 ? -0.939 11.086 -8.922 1 68.44 157 GLU B CA 1
ATOM 2555 C C . GLU B 1 157 ? -0.419 12.492 -9.195 1 68.44 157 GLU B C 1
ATOM 2557 O O . GLU B 1 157 ? -0.696 13.078 -10.25 1 68.44 157 GLU B O 1
ATOM 2562 N N . HIS B 1 158 ? 0.372 12.984 -8.367 1 61.03 158 HIS B N 1
ATOM 2563 C CA . HIS B 1 158 ? 0.744 14.383 -8.562 1 61.03 158 HIS B CA 1
ATOM 2564 C C . HIS B 1 158 ? 2.17 14.508 -9.086 1 61.03 158 HIS B C 1
ATOM 2566 O O . HIS B 1 158 ? 2.727 15.602 -9.133 1 61.03 158 HIS B O 1
ATOM 2572 N N . SER B 1 159 ? 2.682 13.344 -9.266 1 60.47 159 SER B N 1
ATOM 2573 C CA . SER B 1 159 ? 4.062 13.422 -9.727 1 60.47 159 SER B CA 1
ATOM 2574 C C . SER B 1 159 ? 4.137 13.875 -11.18 1 60.47 159 SER B C 1
ATOM 2576 O O . SER B 1 159 ? 5.195 14.281 -11.656 1 60.47 159 SER B O 1
ATOM 2578 N N . GLY B 1 160 ? 2.879 14.141 -11.789 1 53.88 160 GLY B N 1
ATOM 2579 C CA . GLY B 1 160 ? 2.891 14.508 -13.195 1 53.88 160 GLY B CA 1
ATOM 2580 C C . GLY B 1 160 ? 3.627 13.508 -14.07 1 53.88 160 GLY B C 1
ATOM 2581 O O . GLY B 1 160 ? 3.617 13.625 -15.297 1 53.88 160 GLY B O 1
ATOM 2582 N N . VAL B 1 161 ? 4.504 12.727 -13.531 1 49.78 161 VAL B N 1
ATOM 2583 C CA . VAL B 1 161 ? 5.305 11.797 -14.32 1 49.78 161 VAL B CA 1
ATOM 2584 C C . VAL B 1 161 ? 4.441 10.609 -14.75 1 49.78 161 VAL B C 1
ATOM 2586 O O . VAL B 1 161 ? 3.703 10.047 -13.945 1 49.78 161 VAL B O 1
ATOM 2589 N N . GLY B 1 162 ? 3.787 10.773 -15.906 1 50.22 162 GLY B N 1
ATOM 2590 C CA . GLY B 1 162 ? 3.059 9.664 -16.5 1 50.22 162 GLY B CA 1
ATOM 2591 C C . GLY B 1 162 ? 3.488 8.312 -15.953 1 50.22 162 GLY B C 1
ATOM 2592 O O . GLY B 1 162 ? 4.684 8.023 -15.867 1 50.22 162 GLY B O 1
ATOM 2593 N N . THR B 1 163 ? 2.77 7.922 -14.992 1 55.59 163 THR B N 1
ATOM 2594 C CA . THR B 1 163 ? 3.113 6.629 -14.406 1 55.59 163 THR B CA 1
ATOM 2595 C C . THR B 1 163 ? 3.189 5.551 -15.484 1 55.59 163 THR B C 1
ATOM 2597 O O . THR B 1 163 ? 2.498 5.629 -16.5 1 55.59 163 THR B O 1
ATOM 2600 N N . ARG B 1 164 ? 4.363 4.805 -15.664 1 62.03 164 ARG B N 1
ATOM 2601 C CA . ARG B 1 164 ? 4.582 3.65 -16.531 1 62.03 164 ARG B CA 1
ATOM 2602 C C . ARG B 1 164 ? 3.412 2.676 -16.438 1 62.03 164 ARG B C 1
ATOM 2604 O O . ARG B 1 164 ? 3.309 1.753 -17.25 1 62.03 164 ARG B O 1
ATOM 2611 N N . PHE B 1 165 ? 2.439 3.018 -15.445 1 70.56 165 PHE B N 1
ATOM 2612 C CA . PHE B 1 165 ? 1.257 2.174 -15.32 1 70.56 165 PHE B CA 1
ATOM 2613 C C . PHE B 1 165 ? 0.071 2.977 -14.797 1 70.56 165 PHE B C 1
ATOM 2615 O O . PHE B 1 165 ? 0.251 4.023 -14.172 1 70.56 165 PHE B O 1
ATOM 2622 N N . THR B 1 166 ? -1.121 2.523 -15.266 1 83 166 THR B N 1
ATOM 2623 C CA . THR B 1 166 ? -2.361 3.023 -14.688 1 83 166 THR B CA 1
ATOM 2624 C C . THR B 1 166 ? -2.779 2.174 -13.492 1 83 166 THR B C 1
ATOM 2626 O O . THR B 1 166 ? -2.301 1.049 -13.32 1 83 166 THR B O 1
ATOM 2629 N N . LEU B 1 167 ? -3.688 2.777 -12.648 1 89.88 167 LEU B N 1
ATOM 2630 C CA . LEU B 1 167 ? -4.223 2.023 -11.516 1 89.88 167 LEU B CA 1
ATOM 2631 C C . LEU B 1 167 ? -4.902 0.745 -11.992 1 89.88 167 LEU B C 1
ATOM 2633 O O . LEU B 1 167 ? -4.758 -0.309 -11.367 1 89.88 167 LEU B O 1
ATOM 2637 N N . SER B 1 168 ? -5.625 0.868 -13.117 1 91.06 168 SER B N 1
ATOM 2638 C CA . SER B 1 168 ? -6.34 -0.286 -13.656 1 91.06 168 SER B CA 1
ATOM 2639 C C . SER B 1 168 ? -5.371 -1.382 -14.094 1 91.06 168 SER B C 1
ATOM 2641 O O . SER B 1 168 ? -5.645 -2.568 -13.898 1 91.06 168 SER B O 1
ATOM 2643 N N . GLN B 1 169 ? -4.27 -0.965 -14.648 1 88.31 169 GLN B N 1
ATOM 2644 C CA . GLN B 1 169 ? -3.275 -1.939 -15.086 1 88.31 169 GLN B CA 1
ATOM 2645 C C . GLN B 1 169 ? -2.658 -2.662 -13.891 1 88.31 169 GLN B C 1
ATOM 2647 O O . GLN B 1 169 ? -2.482 -3.883 -13.922 1 88.31 169 GLN B O 1
ATOM 2652 N N . LEU B 1 170 ? -2.305 -1.935 -12.875 1 90.31 170 LEU B N 1
ATOM 2653 C CA . LEU B 1 170 ? -1.746 -2.535 -11.672 1 90.31 170 LEU B CA 1
ATOM 2654 C C . LEU B 1 170 ? -2.764 -3.447 -10.992 1 90.31 170 LEU B C 1
ATOM 2656 O O . LEU B 1 170 ? -2.416 -4.535 -10.531 1 90.31 170 LEU B O 1
ATOM 2660 N N . ARG B 1 171 ? -3.988 -2.93 -10.945 1 95.12 171 ARG B N 1
ATOM 2661 C CA . ARG B 1 171 ? -5.086 -3.727 -10.406 1 95.12 171 ARG B CA 1
ATOM 2662 C C . ARG B 1 171 ? -5.215 -5.055 -11.148 1 95.12 171 ARG B C 1
ATOM 2664 O O . ARG B 1 171 ? -5.273 -6.117 -10.523 1 95.12 171 ARG B O 1
ATOM 2671 N N . ASP B 1 172 ? -5.242 -5.035 -12.469 1 93.31 172 ASP B N 1
ATOM 2672 C CA . ASP B 1 172 ? -5.438 -6.238 -13.266 1 93.31 172 ASP B CA 1
ATOM 2673 C C . ASP B 1 172 ? -4.27 -7.211 -13.094 1 93.31 172 ASP B C 1
ATOM 2675 O O . ASP B 1 172 ? -4.469 -8.422 -13.031 1 93.31 172 ASP B O 1
ATOM 2679 N N . GLU B 1 173 ? -3.113 -6.625 -13.008 1 89.31 173 GLU B N 1
ATOM 2680 C CA . GLU B 1 173 ? -1.938 -7.461 -12.789 1 89.31 173 GLU B CA 1
ATOM 2681 C C . GLU B 1 173 ? -1.983 -8.125 -11.414 1 89.31 173 GLU B C 1
ATOM 2683 O O . GLU B 1 173 ? -1.666 -9.312 -11.281 1 89.31 173 GLU B O 1
ATOM 2688 N N . ALA B 1 174 ? -2.314 -7.344 -10.438 1 93.5 174 ALA B N 1
ATOM 2689 C CA . ALA B 1 174 ? -2.438 -7.875 -9.078 1 93.5 174 ALA B CA 1
ATOM 2690 C C . ALA B 1 174 ? -3.453 -9.016 -9.023 1 93.5 174 ALA B C 1
ATOM 2692 O O . ALA B 1 174 ? -3.193 -10.062 -8.43 1 93.5 174 ALA B O 1
ATOM 2693 N N . CYS B 1 175 ? -4.562 -8.844 -9.688 1 94.06 175 CYS B N 1
ATOM 2694 C CA . CYS B 1 175 ? -5.605 -9.867 -9.711 1 94.06 175 CYS B CA 1
ATOM 2695 C C . CYS B 1 175 ? -5.121 -11.125 -10.414 1 94.06 175 CYS B C 1
ATOM 2697 O O . CYS B 1 175 ? -5.34 -12.234 -9.93 1 94.06 175 CYS B O 1
ATOM 2699 N N . ALA B 1 176 ? -4.457 -10.953 -11.523 1 89.94 176 ALA B N 1
ATOM 2700 C CA . ALA B 1 176 ? -3.953 -12.086 -12.289 1 89.94 176 ALA B CA 1
ATOM 2701 C C . ALA B 1 176 ? -2.977 -12.914 -11.453 1 89.94 176 ALA B C 1
ATOM 2703 O O . ALA B 1 176 ? -3.049 -14.148 -11.445 1 89.94 176 ALA B O 1
ATOM 2704 N N . VAL B 1 177 ? -2.121 -12.266 -10.773 1 87.69 177 VAL B N 1
ATOM 2705 C CA . VAL B 1 177 ? -1.111 -12.945 -9.969 1 87.69 177 VAL B CA 1
ATOM 2706 C C . VAL B 1 177 ? -1.782 -13.68 -8.805 1 87.69 177 VAL B C 1
ATOM 2708 O O . VAL B 1 177 ? -1.438 -14.82 -8.508 1 87.69 177 VAL B O 1
ATOM 2711 N N . LEU B 1 178 ? -2.713 -13.008 -8.109 1 90.19 178 LEU B N 1
ATOM 2712 C CA . LEU B 1 178 ? -3.428 -13.641 -7.008 1 90.19 178 LEU B CA 1
ATOM 2713 C C . LEU B 1 178 ? -4.176 -14.883 -7.48 1 90.19 178 LEU B C 1
ATOM 2715 O O . LEU B 1 178 ? -4.141 -15.922 -6.82 1 90.19 178 LEU B O 1
ATOM 2719 N N . LEU B 1 179 ? -4.812 -14.789 -8.625 1 89.94 179 LEU B N 1
ATOM 2720 C CA . LEU B 1 179 ? -5.586 -15.906 -9.156 1 89.94 179 LEU B CA 1
ATOM 2721 C C . LEU B 1 179 ? -4.676 -17.062 -9.539 1 89.94 179 LEU B C 1
ATOM 2723 O O . LEU B 1 179 ? -4.98 -18.219 -9.25 1 89.94 179 LEU B O 1
ATOM 2727 N N . ARG B 1 180 ? -3.574 -16.781 -10.125 1 86.12 180 ARG B N 1
ATOM 2728 C CA . ARG B 1 180 ? -2.631 -17.797 -10.57 1 86.12 180 ARG B CA 1
ATOM 2729 C C . ARG B 1 180 ? -1.986 -18.516 -9.391 1 86.12 180 ARG B C 1
ATOM 2731 O O . ARG B 1 180 ? -1.703 -19.719 -9.453 1 86.12 180 ARG B O 1
ATOM 2738 N N . SER B 1 181 ? -1.763 -17.766 -8.359 1 86.38 181 SER B N 1
ATOM 2739 C CA . SER B 1 181 ? -1.018 -18.328 -7.238 1 86.38 181 SER B CA 1
ATOM 2740 C C . SER B 1 181 ? -1.938 -19.078 -6.281 1 86.38 181 SER B C 1
ATOM 2742 O O . SER B 1 181 ? -1.482 -19.922 -5.504 1 86.38 181 SER B O 1
ATOM 2744 N N . SER B 1 182 ? -3.158 -18.75 -6.328 1 86.69 182 SER B N 1
ATOM 2745 C CA . SER B 1 182 ? -4.043 -19.25 -5.281 1 86.69 182 SER B CA 1
ATOM 2746 C C . SER B 1 182 ? -4.828 -20.469 -5.758 1 86.69 182 SER B C 1
ATOM 2748 O O . SER B 1 182 ? -5.227 -21.312 -4.949 1 86.69 182 SER B O 1
ATOM 2750 N N . GLY B 1 183 ? -5.102 -20.469 -7.031 1 79.19 183 GLY B N 1
ATOM 2751 C CA . GLY B 1 183 ? -5.902 -21.578 -7.547 1 79.19 183 GLY B CA 1
ATOM 2752 C C . GLY B 1 183 ? -5.082 -22.797 -7.883 1 79.19 183 GLY B C 1
ATOM 2753 O O . GLY B 1 183 ? -3.875 -22.703 -8.102 1 79.19 183 GLY B O 1
ATOM 2754 N N . ARG B 1 184 ? -5.699 -23.938 -7.73 1 70.56 184 ARG B N 1
ATOM 2755 C CA . ARG B 1 184 ? -5.125 -25.203 -8.18 1 70.56 184 ARG B CA 1
ATOM 2756 C C . ARG B 1 184 ? -5.34 -25.391 -9.68 1 70.56 184 ARG B C 1
ATOM 2758 O O . ARG B 1 184 ? -6.328 -24.906 -10.242 1 70.56 184 ARG B O 1
#

InterPro domains:
  IPR001647 DNA-binding HTH domain, TetR-type [PF00440] (4-40)
  IPR001647 DNA-binding HTH domain, TetR-type [PS50977] (1-48)
  IPR009057 Homedomain-like superfamily [SSF46689] (3-65)
  IPR023772 DNA-binding HTH domain, TetR-type, conserved site [PS01081] (6-37)
  IPR036271 Tetracyclin repressor-like, C-terminal domain superfamily [SSF48498] (61-151)

Foldseek 3Di:
DCQPPALVNDDLVVVCVVVVHDSVVSCVVAVDSLRVLLVLLLVLLVVLLVQLLVQLVPAPFLLRSLLSNLVSLLVSCQPPLSNVCSNPVVCVVPVSHDPVSVVSNCVSVVVSLVSSLVRLVVCVVVVFWDPPDHSSVLSVVSVVQSNVLSVVCSVCVPVVPPPPDGSVRSSVVSSVVSSVNTGD/DQDDPGLVNDDLVVVCVVVVHDSVVSCVVAVDSLRVLLVLLLVLLVVLLVQLLVQLVPAPFLLRSLLSNLVRLLVSCLPPLSNVCSNPVVCVVVVSHDPVSVVSNCVSVVVSLVSSLVRLVVCVVVVFWDPPDHSSVLSVVSVVQSNVLSVVCSVCVPVPPPDPDGSVRSSVVSSVVSSVNTGD

Nearest PDB structures (foldseek):
  3him-assembly1_A  TM=7.639E-01  e=5.680E-06  Rhodococcus jostii
  8t5y-assembly1_A-2  TM=6.242E-01  e=2.991E-05  Rhodococcus sp. USK13
  2g7s-assembly1_A-2  TM=7.761E-01  e=3.122E-04  Agrobacterium fabrum str. C58
  4yze-assembly1_C  TM=7.386E-01  e=6.497E-04  Escherichia coli K-12
  8sv6-assembly1_A  TM=6.157E-01  e=6.187E-04  Mycolicibacterium smegmatis